Protein AF-A0A957ZW03-F1 (afdb_monomer_lite)

Sequence (272 aa):
LPEIDDPATVMGLSVLSYALVGTQASPLRKKLVDSGLGEDVYGGFGTGLRQPTFRVVMKGMEADAVDAFEELLLTTLADLAATGIEEDMIEAAVNSIEFDLRENNTGAYPRGLSLFMRALSTWLYDQDPLAPLAFAAPLAAVKEALADADYLPRLIRTYLLDNTHRVTLAMEPDPTVNQARDEAEQARLDAARATMSDAEIVEIREQMRTLQALQQTPDTPAQLALLPSLQLTDLDPHIKTVPSDEQTVDATPVLYHDLFTNGIVYLDLVFD

pLDDT: mean 95.99, std 2.06, range [87.12, 98.75]

Secondary structure (DSSP, 8-state):
------HHHHHHHHHHHIIIIISTTSHHHHHHHHTTS-SEEEEEEE-SSSS-EEEEEEES--GGGHHHHHHHHHHHHHHHHHH---HHHHHHHHHHHHHHHHH---TTS-HHHHHHHHHHHHHTTTS-TTTTT--HHHHHHHHHHTTSTTHHHHHIIIIIIS------------TTHHHHHHHHHHHHHHHHHHT--HHHHHHHHHHHHHHHHHHHSPPPHHHHTTS----GGGS-SSPPPPP-EEEEETTEEEEE-----TT---------

Structure (mmCIF, N/CA/C/O backbone):
data_AF-A0A957ZW03-F1
#
_entry.id   AF-A0A957ZW03-F1
#
loop_
_atom_site.group_PDB
_atom_site.id
_atom_site.type_symbol
_atom_site.label_atom_id
_atom_site.label_alt_id
_atom_site.label_comp_id
_atom_site.label_asym_id
_atom_site.label_entity_id
_atom_site.label_seq_id
_atom_site.pdbx_PDB_ins_code
_atom_site.Cartn_x
_atom_site.Cartn_y
_atom_site.Cartn_z
_atom_site.occupancy
_atom_site.B_iso_or_equiv
_atom_site.auth_seq_id
_atom_site.auth_comp_id
_atom_site.auth_asym_id
_atom_site.auth_atom_id
_atom_site.pdbx_PDB_model_num
ATOM 1 N N . LEU A 1 1 ? 7.412 -11.371 9.786 1.00 90.31 1 LEU A N 1
ATOM 2 C CA . LEU A 1 1 ? 6.533 -12.118 10.720 1.00 90.31 1 LEU A CA 1
ATOM 3 C C . LEU A 1 1 ? 6.565 -13.593 10.319 1.00 90.31 1 LEU A C 1
ATOM 5 O O . LEU A 1 1 ? 7.057 -13.870 9.222 1.00 90.31 1 LEU A O 1
ATOM 9 N N . PRO A 1 2 ? 6.135 -14.553 11.159 1.00 92.50 2 PRO A N 1
ATOM 10 C CA . PRO A 1 2 ? 5.916 -15.919 10.676 1.00 92.50 2 PRO A CA 1
ATOM 11 C C . PRO A 1 2 ? 4.886 -15.929 9.537 1.00 92.50 2 PRO A C 1
ATOM 13 O O . PRO A 1 2 ? 4.208 -14.930 9.310 1.00 92.50 2 PRO A O 1
ATOM 16 N N . GLU A 1 3 ? 4.789 -17.038 8.811 1.00 92.50 3 GLU A N 1
ATOM 17 C CA . GLU A 1 3 ? 3.650 -17.296 7.920 1.00 92.50 3 GLU A CA 1
ATOM 18 C C . GLU A 1 3 ? 2.365 -17.361 8.774 1.00 92.50 3 GLU A C 1
ATOM 20 O O . GLU A 1 3 ? 2.391 -17.900 9.884 1.00 92.50 3 GLU A O 1
ATOM 25 N N . ILE A 1 4 ? 1.285 -16.716 8.319 1.00 91.81 4 ILE A N 1
ATOM 26 C CA . ILE A 1 4 ? 0.024 -16.582 9.066 1.00 91.81 4 ILE A CA 1
ATOM 27 C C . ILE A 1 4 ? -1.120 -16.944 8.125 1.00 91.81 4 ILE A C 1
ATOM 29 O O . ILE A 1 4 ? -1.513 -16.135 7.288 1.00 91.81 4 ILE A O 1
ATOM 33 N N . ASP A 1 5 ? -1.659 -18.146 8.304 1.00 87.19 5 ASP A N 1
ATOM 34 C CA . ASP A 1 5 ? -2.679 -18.700 7.405 1.00 87.19 5 ASP A CA 1
ATOM 35 C C . ASP A 1 5 ? -4.107 -18.408 7.875 1.00 87.19 5 ASP A C 1
ATOM 37 O O . ASP A 1 5 ? -5.049 -18.509 7.094 1.00 87.19 5 ASP A O 1
ATOM 41 N N . ASP A 1 6 ? -4.281 -18.052 9.152 1.00 92.94 6 ASP A N 1
ATOM 42 C CA . ASP A 1 6 ? -5.584 -17.708 9.717 1.00 92.94 6 ASP A CA 1
ATOM 43 C C . ASP A 1 6 ? -6.002 -16.283 9.302 1.00 92.94 6 ASP A C 1
ATOM 45 O O . ASP A 1 6 ? -5.396 -15.304 9.764 1.00 92.94 6 ASP A O 1
ATOM 49 N N . PRO A 1 7 ? -7.067 -16.122 8.492 1.00 93.38 7 PRO A N 1
ATOM 50 C CA . PRO A 1 7 ? -7.495 -14.808 8.030 1.00 93.38 7 PRO A CA 1
ATOM 51 C C . PRO A 1 7 ? -7.954 -13.888 9.168 1.00 93.38 7 PRO A C 1
ATOM 53 O O . PRO A 1 7 ? -7.834 -12.669 9.043 1.00 93.38 7 PRO A O 1
ATOM 56 N N . ALA A 1 8 ? -8.458 -14.437 10.282 1.00 96.25 8 ALA A N 1
ATOM 57 C CA . ALA A 1 8 ? -8.852 -13.634 11.440 1.00 96.25 8 ALA A CA 1
ATOM 58 C C . ALA A 1 8 ? -7.628 -13.004 12.121 1.00 96.25 8 ALA A C 1
ATOM 60 O O . ALA A 1 8 ? -7.645 -11.816 12.431 1.00 96.25 8 ALA A O 1
ATOM 61 N N . THR A 1 9 ? -6.530 -13.748 12.266 1.00 96.69 9 THR A N 1
ATOM 62 C CA . THR A 1 9 ? -5.253 -13.218 12.765 1.00 96.69 9 THR A CA 1
ATOM 63 C C . THR A 1 9 ? -4.676 -12.151 11.828 1.00 96.69 9 THR A C 1
ATOM 65 O O . THR A 1 9 ? -4.238 -11.098 12.295 1.00 96.69 9 THR A O 1
ATOM 68 N N . VAL A 1 10 ? -4.717 -12.363 10.506 1.00 96.00 10 VAL A N 1
ATOM 69 C CA . VAL A 1 10 ? -4.290 -11.352 9.514 1.00 96.00 10 VAL A CA 1
ATOM 70 C C . VAL A 1 10 ? -5.139 -10.076 9.622 1.00 96.00 10 VAL A C 1
ATOM 72 O O . VAL A 1 10 ? -4.601 -8.964 9.603 1.00 96.00 10 VAL A O 1
ATOM 75 N N . MET A 1 11 ? -6.457 -10.216 9.785 1.00 97.19 11 MET A N 1
ATOM 76 C CA . MET A 1 11 ? -7.371 -9.092 9.999 1.00 97.19 11 MET A CA 1
ATOM 77 C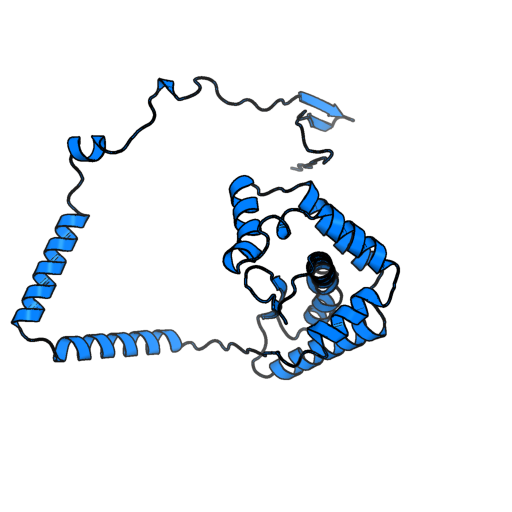 C . MET A 1 11 ? -7.087 -8.377 11.329 1.00 97.19 11 MET A C 1
ATOM 79 O O . MET A 1 11 ? -7.007 -7.152 11.359 1.00 97.19 11 MET A O 1
ATOM 83 N N . GLY A 1 12 ? -6.851 -9.120 12.412 1.00 98.00 12 GLY A N 1
ATOM 84 C CA . GLY A 1 12 ? -6.505 -8.569 13.724 1.00 98.00 12 GLY A CA 1
ATOM 85 C C . GLY A 1 12 ? -5.199 -7.773 13.703 1.00 98.00 12 GLY A C 1
ATOM 86 O O . GLY A 1 12 ? -5.128 -6.683 14.265 1.00 98.00 12 GLY A O 1
ATOM 87 N N . LEU A 1 13 ? -4.186 -8.254 12.977 1.00 98.19 13 LEU A N 1
ATOM 88 C CA . LEU A 1 13 ? -2.939 -7.517 12.743 1.00 98.19 13 LEU A CA 1
ATOM 89 C C . LEU A 1 13 ? -3.136 -6.277 11.861 1.00 98.19 13 LEU A C 1
ATOM 91 O O . LEU A 1 13 ? -2.440 -5.279 12.049 1.00 98.19 13 LEU A O 1
ATOM 95 N N . S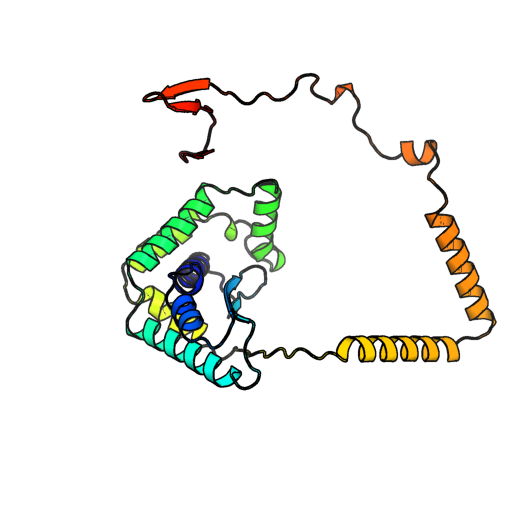ER A 1 14 ? -4.096 -6.308 10.936 1.00 97.38 14 SER A N 1
ATOM 96 C CA . SER A 1 14 ? -4.468 -5.137 10.131 1.00 97.38 14 SER A CA 1
ATOM 97 C C . SER A 1 14 ? -5.142 -4.064 10.994 1.00 97.38 14 SER A C 1
ATOM 99 O O . SER A 1 14 ? -4.747 -2.899 10.931 1.00 97.38 14 SER A O 1
ATOM 101 N N . VAL A 1 15 ? -6.074 -4.462 11.871 1.00 98.19 15 VAL A N 1
ATOM 102 C CA . VAL A 1 15 ? -6.690 -3.584 12.884 1.00 98.19 15 VAL A CA 1
ATOM 103 C C . VAL A 1 15 ? -5.624 -3.010 13.814 1.00 98.19 15 VAL A C 1
ATOM 105 O O . VAL A 1 15 ? -5.559 -1.794 13.982 1.00 98.19 15 VAL A O 1
ATOM 108 N N . LEU A 1 16 ? -4.736 -3.855 14.352 1.00 98.50 16 LEU A N 1
ATOM 109 C CA . LEU A 1 16 ? -3.623 -3.419 15.195 1.00 98.50 16 LEU A CA 1
ATOM 110 C C . LEU A 1 16 ? -2.749 -2.390 14.472 1.00 98.50 16 LEU A C 1
ATOM 112 O O . LEU A 1 16 ? -2.428 -1.344 15.025 1.00 98.50 16 LEU A O 1
ATOM 116 N N . SER A 1 17 ? -2.369 -2.669 13.226 1.00 98.06 17 SER A N 1
ATOM 117 C CA . SER A 1 17 ? -1.530 -1.774 12.435 1.00 98.06 17 SER A CA 1
ATOM 118 C C . SER A 1 17 ? -2.180 -0.411 12.225 1.00 98.06 17 SER A C 1
ATOM 120 O O . SER A 1 17 ? -1.506 0.610 12.368 1.00 98.06 17 SER A O 1
ATOM 122 N N . TYR A 1 18 ? -3.468 -0.375 11.881 1.00 97.81 18 TYR A N 1
ATOM 123 C CA . TYR A 1 18 ? -4.185 0.886 11.722 1.00 97.81 18 TYR A CA 1
ATOM 124 C C . TYR A 1 18 ? -4.283 1.633 13.057 1.00 97.81 18 TYR A C 1
ATOM 126 O O . TYR A 1 18 ? -3.989 2.826 13.118 1.00 97.81 18 TYR A O 1
ATOM 134 N N . ALA A 1 19 ? -4.603 0.927 14.144 1.00 97.75 19 ALA A N 1
ATOM 135 C CA . ALA A 1 19 ? -4.661 1.515 15.474 1.00 97.75 19 ALA A CA 1
ATOM 136 C C . ALA A 1 19 ? -3.309 2.120 15.885 1.00 97.75 19 ALA A C 1
ATOM 138 O O . ALA A 1 19 ? -3.284 3.244 16.366 1.00 97.75 19 ALA A O 1
ATOM 139 N N . LEU A 1 20 ? -2.185 1.438 15.630 1.00 98.00 20 LEU A N 1
ATOM 140 C CA . LEU A 1 20 ? -0.842 1.887 16.019 1.00 98.00 20 LEU A CA 1
ATOM 141 C C . LEU A 1 20 ? -0.297 3.045 15.171 1.00 98.00 20 LEU A C 1
ATOM 143 O O . LEU A 1 20 ? 0.314 3.960 15.727 1.00 98.00 20 LEU A O 1
ATOM 147 N N . VAL A 1 21 ? -0.486 3.025 13.845 1.00 97.12 21 VAL A N 1
ATOM 148 C CA . VAL A 1 21 ? 0.184 3.980 12.932 1.00 97.12 21 VAL A CA 1
ATOM 149 C C . VAL A 1 21 ? -0.672 4.522 11.780 1.00 97.12 21 VAL A C 1
ATOM 151 O O . VAL A 1 21 ? -0.175 5.322 10.986 1.00 97.12 21 VAL A O 1
ATOM 154 N N . GLY A 1 22 ? -1.937 4.112 11.663 1.00 94.31 22 GLY A N 1
ATOM 155 C CA . GLY A 1 22 ? -2.800 4.431 10.519 1.00 94.31 22 GLY A CA 1
ATOM 156 C C . GLY A 1 22 ? -3.149 5.914 10.388 1.00 94.31 22 GLY A C 1
ATOM 157 O O . GLY A 1 22 ? -3.217 6.435 9.276 1.00 94.31 22 GLY A O 1
ATOM 158 N N . THR A 1 23 ? -3.298 6.628 11.504 1.00 94.62 23 THR A N 1
ATOM 159 C CA . THR A 1 23 ? -3.668 8.052 11.523 1.00 94.62 23 THR A CA 1
ATOM 160 C C . THR A 1 23 ? -2.665 8.875 12.328 1.00 94.62 23 THR A C 1
ATOM 162 O O . THR A 1 23 ? -1.841 8.330 13.058 1.00 94.62 23 THR A O 1
ATOM 165 N N . GLN A 1 24 ? -2.721 10.205 12.220 1.00 93.56 24 GLN A N 1
ATOM 166 C CA . GLN A 1 24 ? -1.870 11.094 13.029 1.00 93.56 24 GLN A CA 1
ATOM 167 C C . GLN A 1 24 ? -2.165 10.999 14.536 1.00 93.56 24 GLN A C 1
ATOM 169 O O . GLN A 1 24 ? -1.297 11.314 15.345 1.00 93.56 24 GLN A O 1
ATOM 174 N N . ALA A 1 25 ? -3.373 10.561 14.910 1.00 94.75 25 ALA A N 1
ATOM 175 C CA . ALA A 1 25 ? -3.764 10.350 16.301 1.00 94.75 25 ALA A CA 1
ATOM 176 C C . ALA A 1 25 ? -3.300 8.992 16.848 1.00 94.75 25 ALA A C 1
ATOM 178 O O . ALA A 1 25 ? -3.237 8.816 18.061 1.00 94.75 25 ALA A O 1
ATOM 179 N N . SER A 1 26 ? -2.948 8.043 15.972 1.00 96.69 26 SER A N 1
ATOM 180 C CA . SER A 1 26 ? -2.504 6.714 16.376 1.00 96.69 26 SER A CA 1
ATOM 181 C C . SER A 1 26 ? -1.306 6.786 17.336 1.00 96.69 26 SER A C 1
ATOM 183 O O . SER A 1 26 ? -0.317 7.449 17.012 1.00 96.69 26 SER A O 1
ATOM 185 N N . PRO A 1 27 ? -1.347 6.111 18.502 1.00 97.06 27 PRO A N 1
ATOM 186 C CA . PRO A 1 27 ? -0.443 6.376 19.618 1.00 97.06 27 PRO A CA 1
ATOM 187 C C . PRO A 1 27 ? 1.033 6.174 19.282 1.00 97.06 27 PRO A C 1
ATOM 189 O O . PRO A 1 27 ? 1.858 6.999 19.675 1.00 97.06 27 PRO A O 1
ATOM 192 N N . LEU A 1 28 ? 1.383 5.127 18.524 1.00 97.81 28 LEU A N 1
ATOM 193 C CA . LEU A 1 28 ? 2.778 4.898 18.150 1.00 97.81 28 LEU A CA 1
ATOM 194 C C . LEU A 1 28 ? 3.265 5.974 17.173 1.00 97.81 28 LEU A C 1
ATOM 196 O O . LEU A 1 28 ? 4.321 6.563 17.393 1.00 97.81 28 LEU A O 1
ATOM 200 N N . ARG A 1 29 ? 2.483 6.287 16.131 1.00 97.25 29 ARG A N 1
ATOM 201 C CA . ARG A 1 29 ? 2.835 7.366 15.193 1.00 97.25 29 ARG A CA 1
ATOM 202 C C . ARG A 1 29 ? 2.952 8.710 15.906 1.00 97.25 29 ARG A C 1
ATOM 204 O O . ARG A 1 29 ? 3.950 9.399 15.719 1.00 97.25 29 ARG A O 1
ATOM 211 N N . LYS A 1 30 ? 1.974 9.057 16.741 1.00 96.44 30 LYS A N 1
ATOM 212 C CA . LYS A 1 30 ? 1.954 10.304 17.506 1.00 96.44 30 LYS A CA 1
ATOM 213 C C . LYS A 1 30 ? 3.195 10.443 18.381 1.00 96.44 30 LYS A C 1
ATOM 215 O O . LYS A 1 30 ? 3.866 11.464 18.313 1.00 96.44 30 LYS A O 1
ATOM 220 N N . LYS A 1 31 ? 3.539 9.409 19.154 1.00 97.38 31 LYS A N 1
ATOM 221 C CA . LYS A 1 31 ? 4.712 9.424 20.037 1.00 97.38 31 LYS A CA 1
ATOM 222 C C . LYS A 1 31 ? 6.019 9.630 19.267 1.00 97.38 31 LYS A C 1
ATOM 224 O O . LYS A 1 31 ? 6.881 10.376 19.720 1.00 97.38 31 LYS A O 1
ATOM 229 N N . LEU A 1 32 ? 6.149 8.983 18.108 1.00 97.50 32 LEU A N 1
ATOM 230 C CA . LEU A 1 32 ? 7.319 9.115 17.243 1.00 97.50 32 LEU A CA 1
ATOM 231 C C . LEU A 1 32 ? 7.416 10.512 16.616 1.00 97.50 32 LEU A C 1
ATOM 233 O O . LEU A 1 32 ? 8.501 11.080 16.598 1.00 97.50 32 LEU A O 1
ATOM 237 N N . VAL A 1 33 ? 6.305 11.090 16.154 1.00 96.06 33 VAL A N 1
ATOM 238 C CA . VAL A 1 33 ? 6.274 12.461 15.610 1.00 96.06 33 VAL A CA 1
ATOM 239 C C . VAL A 1 33 ? 6.573 13.494 16.701 1.00 96.06 33 VAL A C 1
ATOM 241 O O . VAL A 1 33 ? 7.443 14.342 16.526 1.00 96.06 33 VAL A O 1
ATOM 244 N N . ASP A 1 34 ? 5.921 13.383 17.861 1.00 96.88 34 ASP A N 1
ATOM 245 C CA . ASP A 1 34 ? 6.087 14.312 18.988 1.00 96.88 34 ASP A CA 1
ATOM 246 C C . ASP A 1 34 ? 7.511 14.280 19.589 1.00 96.88 34 ASP A C 1
ATOM 248 O O . ASP A 1 34 ? 7.892 15.194 20.319 1.00 96.88 34 ASP A O 1
ATOM 252 N N . SER A 1 35 ? 8.304 13.242 19.293 1.00 96.69 35 SER A N 1
ATOM 253 C CA . SER A 1 35 ? 9.698 13.121 19.745 1.00 96.69 35 SER A CA 1
ATOM 254 C C . SER A 1 35 ? 10.642 14.138 19.102 1.00 96.69 35 SER A C 1
ATOM 256 O O . SER A 1 35 ? 11.683 14.450 19.678 1.00 96.69 35 SER A O 1
ATOM 258 N N . GLY A 1 36 ? 10.298 14.638 17.910 1.00 95.88 36 GLY A N 1
ATOM 259 C CA . GLY A 1 36 ? 11.166 15.514 17.124 1.00 95.88 36 GLY A CA 1
ATOM 260 C C . GLY A 1 36 ? 12.430 14.839 16.572 1.00 95.88 36 GLY A C 1
ATOM 261 O O . GLY A 1 36 ? 13.318 15.547 16.111 1.00 95.88 36 GLY A O 1
ATOM 262 N N . LEU A 1 37 ? 12.530 13.501 16.609 1.00 95.69 37 LEU A N 1
ATOM 263 C CA . LEU A 1 37 ? 13.682 12.753 16.076 1.00 95.69 37 LEU A CA 1
ATOM 264 C C . LEU A 1 37 ? 13.768 12.767 14.541 1.00 95.69 37 LEU A C 1
ATOM 266 O O . LEU A 1 37 ? 14.824 12.469 13.990 1.00 95.69 37 LEU A O 1
ATOM 270 N N . GLY A 1 38 ? 12.671 13.094 13.856 1.00 94.44 38 GLY A N 1
ATOM 271 C CA . GLY A 1 38 ? 12.602 13.175 12.402 1.00 94.44 38 GLY A CA 1
ATOM 272 C C . GLY A 1 38 ? 11.398 13.982 11.923 1.00 94.44 38 GLY A C 1
ATOM 273 O O . GLY A 1 38 ? 10.598 14.477 12.716 1.00 94.44 38 GLY A O 1
ATOM 274 N N . GLU A 1 39 ? 11.273 14.108 10.607 1.00 93.69 39 GLU A N 1
ATOM 275 C CA . GLU A 1 39 ? 10.300 14.982 9.944 1.00 93.69 39 GLU A CA 1
ATOM 276 C C . GLU A 1 39 ? 8.964 14.290 9.649 1.00 93.69 39 GLU A C 1
ATOM 278 O O . GLU A 1 39 ? 7.912 14.926 9.679 1.00 93.69 39 GLU A O 1
ATOM 283 N N . ASP A 1 40 ? 8.991 12.991 9.342 1.00 94.19 40 ASP A N 1
ATOM 284 C CA . ASP A 1 40 ? 7.794 12.231 8.976 1.00 94.19 40 ASP A CA 1
ATOM 285 C C . ASP A 1 40 ? 7.891 10.773 9.426 1.00 94.19 40 ASP A C 1
ATOM 287 O O . ASP A 1 40 ? 8.971 10.175 9.440 1.00 94.19 40 ASP A O 1
ATOM 291 N N . VAL A 1 41 ? 6.736 10.196 9.757 1.00 96.25 41 VAL A N 1
ATOM 292 C CA . VAL A 1 41 ? 6.581 8.815 10.215 1.00 96.25 41 VAL A CA 1
ATOM 293 C C . VAL A 1 41 ? 5.445 8.157 9.453 1.00 96.25 41 VAL A C 1
ATOM 295 O O . VAL A 1 41 ? 4.302 8.623 9.465 1.00 96.25 41 VAL A O 1
ATOM 298 N N . TYR A 1 42 ? 5.749 7.011 8.857 1.00 94.12 42 TYR A N 1
ATOM 299 C CA . TYR A 1 42 ? 4.774 6.150 8.204 1.00 94.12 42 TYR A CA 1
ATOM 300 C C . TYR A 1 42 ? 5.128 4.687 8.442 1.00 94.12 42 TYR A C 1
ATOM 302 O O . TYR A 1 42 ? 6.247 4.329 8.798 1.00 94.12 42 TYR A O 1
ATOM 310 N N . GLY A 1 43 ? 4.162 3.806 8.251 1.00 95.00 43 GLY A N 1
ATOM 311 C CA . GLY A 1 43 ? 4.359 2.395 8.512 1.00 95.00 43 GLY A CA 1
ATOM 312 C C . GLY A 1 43 ? 3.118 1.600 8.185 1.00 95.00 43 GLY A C 1
ATOM 313 O O . GLY A 1 43 ? 2.146 2.128 7.648 1.00 95.00 43 GLY A O 1
ATOM 314 N N . GLY A 1 44 ? 3.170 0.320 8.509 1.00 95.94 44 GLY A N 1
ATOM 315 C CA . GLY A 1 44 ? 2.000 -0.527 8.458 1.00 95.94 44 GLY A CA 1
ATOM 316 C C . GLY A 1 44 ? 2.318 -1.998 8.282 1.00 95.94 44 GLY A C 1
ATOM 317 O O . GLY A 1 44 ? 3.476 -2.420 8.180 1.00 95.94 44 GLY A O 1
ATOM 318 N N . PHE A 1 45 ? 1.239 -2.762 8.233 1.00 97.12 45 PHE A N 1
ATOM 319 C CA . PHE A 1 45 ? 1.212 -4.187 7.986 1.00 97.12 45 PHE A CA 1
ATOM 320 C C . PHE A 1 45 ? 1.010 -4.472 6.494 1.00 97.12 45 PHE A C 1
ATOM 322 O O . PHE A 1 45 ? 0.132 -3.905 5.849 1.00 97.12 45 PHE A O 1
ATOM 329 N N . GLY A 1 46 ? 1.855 -5.334 5.936 1.00 94.00 46 GLY A N 1
ATOM 330 C CA . GLY A 1 46 ? 1.837 -5.736 4.535 1.00 94.00 46 GLY A CA 1
ATOM 331 C C . GLY A 1 46 ? 1.676 -7.243 4.397 1.00 94.00 46 GLY A C 1
ATOM 332 O O . GLY A 1 46 ? 2.389 -8.003 5.050 1.00 94.00 46 GLY A O 1
ATOM 333 N N . THR A 1 47 ? 0.769 -7.656 3.514 1.00 91.62 47 THR A N 1
ATOM 334 C CA . THR A 1 47 ? 0.368 -9.056 3.268 1.00 91.62 47 THR A CA 1
ATOM 335 C C . THR A 1 47 ? 0.634 -9.516 1.831 1.00 91.62 47 THR A C 1
ATOM 337 O O . THR A 1 47 ? 0.211 -10.592 1.432 1.00 91.62 47 THR A O 1
ATOM 340 N N . GLY A 1 48 ? 1.328 -8.705 1.023 1.00 88.06 48 GLY A N 1
ATOM 341 C CA . GLY A 1 48 ? 1.561 -8.991 -0.401 1.00 88.06 48 GLY A CA 1
ATOM 342 C C . GLY A 1 48 ? 2.626 -10.058 -0.687 1.00 88.06 48 GLY A C 1
ATOM 343 O O . GLY A 1 48 ? 2.857 -10.395 -1.845 1.00 88.06 48 GLY A O 1
ATOM 344 N N . LEU A 1 49 ? 3.296 -10.568 0.346 1.00 92.50 49 LEU A N 1
ATOM 345 C CA . LEU A 1 49 ? 4.316 -11.611 0.263 1.00 92.50 49 LEU A CA 1
ATOM 346 C C . LEU A 1 49 ? 3.881 -12.814 1.099 1.00 92.50 49 LEU A C 1
ATOM 348 O O . LEU A 1 49 ? 3.027 -12.675 1.970 1.00 92.50 49 LEU A O 1
ATOM 352 N N . ARG A 1 50 ? 4.526 -13.966 0.880 1.00 93.31 50 ARG A N 1
ATOM 353 C CA . ARG A 1 50 ? 4.230 -15.215 1.599 1.00 93.31 50 ARG A CA 1
ATOM 354 C C . ARG A 1 50 ? 4.163 -15.037 3.116 1.00 93.31 50 ARG A C 1
ATOM 356 O O . ARG A 1 50 ? 3.263 -15.535 3.774 1.00 93.31 50 ARG A O 1
ATOM 363 N N . GLN A 1 51 ? 5.141 -14.328 3.667 1.00 95.25 51 GLN A N 1
ATOM 364 C CA . GLN A 1 51 ? 5.159 -13.962 5.075 1.00 95.25 51 GLN A CA 1
ATOM 365 C C . GLN A 1 51 ? 4.837 -12.475 5.199 1.00 95.25 51 GLN A C 1
ATOM 367 O O . GLN A 1 51 ? 5.494 -11.662 4.537 1.00 95.25 51 GLN A O 1
ATOM 372 N N . PRO A 1 52 ? 3.887 -12.086 6.061 1.00 95.12 52 PRO A N 1
ATOM 373 C CA . PRO A 1 52 ? 3.576 -10.688 6.244 1.00 95.12 52 PRO A CA 1
ATOM 374 C C . PRO A 1 52 ? 4.714 -9.930 6.937 1.00 95.12 52 PRO A C 1
ATOM 376 O O . PRO A 1 52 ? 5.567 -10.478 7.654 1.00 95.12 52 PRO A O 1
ATOM 379 N N . THR A 1 53 ? 4.703 -8.618 6.748 1.00 96.75 53 THR A N 1
ATOM 380 C CA . THR A 1 53 ? 5.685 -7.697 7.323 1.00 96.75 53 THR A CA 1
ATOM 381 C C . THR A 1 53 ? 4.976 -6.580 8.063 1.00 96.75 53 THR A C 1
ATOM 383 O O . THR A 1 53 ? 4.021 -6.020 7.538 1.00 96.75 53 THR A O 1
ATOM 386 N N . PHE A 1 54 ? 5.476 -6.204 9.233 1.00 97.88 54 PHE A N 1
ATOM 387 C CA . PHE A 1 54 ? 5.140 -4.933 9.865 1.00 97.88 54 PHE A CA 1
ATOM 388 C C . PHE A 1 54 ? 6.376 -4.043 9.814 1.00 97.88 54 PHE A C 1
ATOM 390 O O . PHE A 1 54 ? 7.482 -4.518 10.079 1.00 97.88 54 PHE A O 1
ATOM 397 N N . ARG A 1 55 ? 6.202 -2.776 9.443 1.00 96.88 55 ARG A N 1
ATOM 398 C CA . ARG A 1 55 ? 7.299 -1.807 9.379 1.00 96.88 55 ARG A CA 1
ATOM 399 C C . ARG A 1 55 ? 6.863 -0.453 9.904 1.00 96.88 55 ARG A C 1
ATOM 40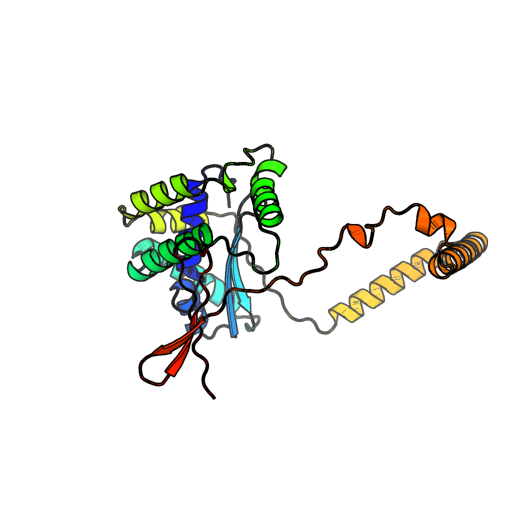1 O O . ARG A 1 55 ? 5.729 -0.039 9.679 1.00 96.88 55 ARG A O 1
ATOM 408 N N . VAL A 1 56 ? 7.801 0.251 10.519 1.00 97.62 56 VAL A N 1
ATOM 409 C CA . VAL A 1 56 ? 7.690 1.666 10.871 1.00 97.62 56 VAL A CA 1
ATOM 410 C C . VAL A 1 56 ? 8.933 2.346 10.325 1.00 97.62 56 VAL A C 1
ATOM 412 O O . VAL A 1 56 ? 10.037 1.832 10.481 1.00 97.62 56 VAL A O 1
ATOM 415 N N . VAL A 1 57 ? 8.743 3.456 9.628 1.00 96.88 57 VAL A N 1
ATOM 416 C CA . VAL A 1 57 ? 9.803 4.213 8.973 1.00 96.88 57 VAL A CA 1
ATOM 417 C C . VAL A 1 57 ? 9.689 5.661 9.407 1.00 96.88 57 VAL A C 1
ATOM 419 O O . VAL A 1 57 ? 8.611 6.251 9.327 1.00 96.88 57 VAL A O 1
ATOM 422 N N . MET A 1 58 ? 10.818 6.227 9.817 1.00 96.88 58 MET A N 1
ATOM 423 C CA . MET A 1 58 ? 10.975 7.650 10.071 1.00 96.88 58 MET A CA 1
ATOM 424 C C . MET A 1 58 ? 11.946 8.237 9.041 1.00 96.88 58 MET A C 1
ATOM 426 O O . MET A 1 58 ? 12.925 7.595 8.661 1.00 96.88 58 MET A O 1
ATOM 430 N N . LYS A 1 59 ? 11.630 9.425 8.527 1.00 95.62 59 LYS A N 1
ATOM 431 C CA . LYS A 1 59 ? 12.446 10.165 7.552 1.00 95.62 59 LYS A CA 1
ATOM 432 C C . LYS A 1 59 ? 12.959 11.464 8.162 1.00 95.62 59 LYS A C 1
ATOM 434 O O . LYS A 1 59 ? 12.349 11.982 9.091 1.00 95.62 59 LYS A O 1
ATOM 439 N N . GLY A 1 60 ? 14.044 11.994 7.596 1.00 95.25 60 GLY A N 1
ATOM 440 C CA . GLY A 1 60 ? 14.621 13.271 8.027 1.00 95.25 60 GLY A CA 1
ATOM 441 C C . GLY A 1 60 ? 15.235 13.201 9.425 1.00 95.25 60 GLY A C 1
ATOM 442 O O . GLY A 1 60 ? 15.122 14.152 10.184 1.00 95.25 60 GLY A O 1
ATOM 443 N N . MET A 1 61 ? 15.809 12.050 9.783 1.00 95.50 61 MET A N 1
ATOM 444 C CA . MET A 1 61 ? 16.522 11.872 11.046 1.00 95.50 61 MET A CA 1
ATOM 445 C C . MET A 1 61 ? 17.995 12.250 10.902 1.00 95.50 61 MET A C 1
ATOM 447 O O . MET A 1 61 ? 18.593 12.025 9.847 1.00 95.50 61 MET A O 1
ATOM 451 N N . GLU A 1 62 ? 18.589 12.717 11.996 1.00 93.19 62 GLU A N 1
ATOM 452 C CA . GLU A 1 62 ? 20.044 12.776 12.138 1.00 93.19 62 GLU A CA 1
ATOM 453 C C . GLU A 1 62 ? 20.636 11.358 12.223 1.00 93.19 62 GLU A C 1
ATOM 455 O O . GLU A 1 62 ? 20.016 10.436 12.762 1.00 93.19 62 GLU A O 1
ATOM 460 N N . ALA A 1 63 ? 21.841 11.164 11.682 1.00 87.12 63 ALA A N 1
ATOM 461 C CA . ALA A 1 63 ? 22.451 9.836 11.550 1.00 87.12 63 ALA A CA 1
ATOM 462 C C . ALA A 1 63 ? 22.730 9.146 12.901 1.00 87.12 63 ALA A C 1
ATOM 464 O O . ALA A 1 63 ? 22.702 7.921 12.994 1.00 87.12 63 ALA A O 1
ATOM 465 N N . ASP A 1 64 ? 22.963 9.917 13.963 1.00 90.88 64 ASP A N 1
ATOM 466 C CA . ASP A 1 64 ? 23.214 9.415 15.317 1.00 90.88 64 ASP A CA 1
ATOM 467 C C . ASP A 1 64 ? 21.931 9.153 16.130 1.00 90.88 64 ASP A C 1
ATOM 469 O O . ASP A 1 64 ? 22.001 8.625 17.240 1.00 90.88 64 ASP A O 1
ATOM 473 N N . ALA A 1 65 ? 20.749 9.448 15.577 1.00 94.25 65 ALA A N 1
ATOM 474 C CA . ALA A 1 65 ? 19.461 9.279 16.253 1.00 94.25 65 ALA A CA 1
ATOM 475 C C . ALA A 1 65 ? 18.836 7.877 16.085 1.00 94.25 65 ALA A C 1
ATOM 477 O O . ALA A 1 65 ? 17.740 7.628 16.594 1.00 94.25 65 ALA A O 1
ATOM 478 N N . VAL A 1 66 ? 19.498 6.952 15.377 1.00 93.88 66 VAL A N 1
ATOM 479 C CA . VAL A 1 66 ? 18.961 5.612 15.057 1.00 93.88 66 VAL A CA 1
ATOM 480 C C . VAL A 1 66 ? 18.652 4.802 16.319 1.00 93.88 66 VAL A C 1
ATOM 482 O O . VAL A 1 66 ? 17.553 4.259 16.438 1.00 93.88 66 VAL A O 1
ATOM 485 N N . ASP A 1 67 ? 19.575 4.772 17.282 1.00 95.69 67 ASP A N 1
ATOM 486 C CA . ASP A 1 67 ? 19.388 4.035 18.538 1.00 95.69 67 ASP A CA 1
ATOM 487 C C . ASP A 1 67 ? 18.244 4.635 19.369 1.00 95.69 67 ASP A C 1
ATOM 489 O O . ASP A 1 67 ? 17.406 3.904 19.898 1.00 95.69 67 ASP A O 1
ATOM 493 N N . ALA A 1 68 ? 18.152 5.969 19.419 1.00 96.69 68 ALA A N 1
ATOM 494 C CA . ALA A 1 68 ? 17.076 6.674 20.117 1.00 96.69 68 ALA A CA 1
ATOM 495 C C . ALA A 1 68 ? 15.699 6.390 19.492 1.00 96.69 68 ALA A C 1
ATOM 497 O O . ALA A 1 68 ? 14.703 6.254 20.206 1.00 96.69 68 ALA A O 1
ATOM 498 N N . PHE A 1 69 ? 15.634 6.264 18.164 1.00 96.88 69 PHE A N 1
ATOM 499 C CA . PHE A 1 69 ? 14.416 5.863 17.465 1.00 96.88 69 PHE A CA 1
ATOM 500 C C . PHE A 1 69 ? 14.019 4.418 17.776 1.00 96.88 69 PHE A C 1
ATOM 502 O O . PHE A 1 69 ? 12.850 4.176 18.087 1.00 96.88 69 PHE A O 1
ATOM 509 N N . GLU A 1 70 ? 14.955 3.464 17.717 1.00 96.38 70 GLU A N 1
ATOM 510 C CA . GLU A 1 70 ? 14.653 2.062 18.034 1.00 96.38 70 GLU A CA 1
ATOM 511 C C . GLU A 1 70 ? 14.205 1.909 19.494 1.00 96.38 70 GLU A C 1
ATOM 513 O O . GLU A 1 70 ? 13.194 1.252 19.761 1.00 96.38 70 GLU A O 1
ATOM 518 N N . GLU A 1 71 ? 14.886 2.571 20.432 1.00 97.62 71 GLU A N 1
ATOM 519 C CA . GLU A 1 71 ? 14.506 2.576 21.846 1.00 97.62 71 GLU A CA 1
ATOM 520 C C . GLU A 1 71 ? 13.097 3.145 22.050 1.00 97.62 71 GLU A C 1
ATOM 522 O O . GLU A 1 71 ? 12.267 2.520 22.720 1.00 97.62 71 GLU A O 1
ATOM 527 N N . LEU A 1 72 ? 12.788 4.296 21.441 1.00 98.19 72 LEU A N 1
ATOM 528 C CA . LEU A 1 72 ? 11.473 4.924 21.553 1.00 98.19 72 LEU A CA 1
ATOM 529 C C . LEU A 1 72 ? 10.370 4.041 20.958 1.00 98.19 72 LEU A C 1
ATOM 531 O O . LEU A 1 72 ? 9.315 3.878 21.575 1.00 98.19 72 LEU A O 1
ATOM 535 N N . LEU A 1 73 ? 10.606 3.456 19.782 1.00 98.06 73 LEU A N 1
ATOM 536 C CA . LEU A 1 73 ? 9.677 2.547 19.111 1.00 98.06 73 LEU A CA 1
ATOM 537 C C . LEU A 1 73 ? 9.357 1.336 19.996 1.00 98.06 73 LEU A C 1
ATOM 539 O O . LEU A 1 73 ? 8.185 1.039 20.236 1.00 98.06 73 LEU A O 1
ATOM 543 N N . LEU A 1 74 ? 10.387 0.647 20.493 1.00 98.19 74 LEU A N 1
ATOM 544 C CA . LEU A 1 74 ? 10.224 -0.569 21.290 1.00 98.19 74 LEU A CA 1
ATOM 545 C C . LEU A 1 74 ? 9.606 -0.281 22.659 1.00 98.19 74 LEU A C 1
ATOM 547 O O . LEU A 1 74 ? 8.716 -1.016 23.082 1.00 98.19 74 LEU A O 1
ATOM 551 N N . THR A 1 75 ? 10.015 0.804 23.318 1.00 98.56 75 THR A N 1
ATOM 552 C CA . THR A 1 75 ? 9.434 1.221 24.603 1.00 98.56 75 THR A CA 1
ATOM 553 C C . THR A 1 75 ? 7.961 1.577 24.441 1.00 98.56 75 THR A C 1
ATOM 555 O O . THR A 1 75 ? 7.129 1.118 25.214 1.00 98.56 75 THR A O 1
ATOM 558 N N . THR A 1 76 ? 7.602 2.305 23.381 1.00 98.56 76 THR A N 1
ATOM 559 C CA . THR A 1 76 ? 6.199 2.659 23.116 1.00 98.56 76 THR A CA 1
ATOM 560 C C . THR A 1 76 ? 5.349 1.418 22.841 1.00 98.56 76 THR A C 1
ATOM 562 O O . THR A 1 76 ? 4.233 1.307 23.343 1.00 98.56 76 THR A O 1
ATOM 565 N N . LEU A 1 77 ? 5.867 0.455 22.072 1.00 98.62 77 LEU A N 1
ATOM 566 C CA . LEU A 1 77 ? 5.190 -0.825 21.853 1.00 98.62 77 LEU A CA 1
ATOM 567 C C . LEU A 1 77 ? 5.038 -1.626 23.156 1.00 98.62 77 LEU A C 1
ATOM 569 O O . LEU A 1 77 ? 3.985 -2.220 23.375 1.00 98.62 77 LEU A O 1
ATOM 573 N N . ALA A 1 78 ? 6.056 -1.635 24.021 1.00 98.75 78 ALA A N 1
ATOM 574 C CA . ALA A 1 78 ? 6.008 -2.299 25.323 1.00 98.75 78 ALA A CA 1
ATOM 575 C C . ALA A 1 78 ? 4.977 -1.660 26.263 1.00 98.75 78 ALA A C 1
ATOM 577 O O . ALA A 1 78 ? 4.204 -2.382 26.893 1.00 98.75 78 ALA A O 1
ATOM 578 N N . ASP A 1 79 ? 4.910 -0.329 26.297 1.00 98.62 79 ASP A N 1
ATOM 579 C CA . ASP A 1 79 ? 3.913 0.408 27.071 1.00 98.62 79 ASP A CA 1
ATOM 580 C C . ASP A 1 79 ? 2.500 0.066 26.590 1.00 98.62 79 ASP A C 1
ATOM 582 O O . ASP A 1 79 ? 1.673 -0.362 27.389 1.00 98.62 79 ASP A O 1
ATOM 586 N N . LEU A 1 80 ? 2.240 0.136 25.279 1.00 98.50 80 LEU A N 1
ATOM 587 C CA . LEU A 1 80 ? 0.938 -0.217 24.692 1.00 98.50 80 LEU A CA 1
ATOM 588 C C . LEU A 1 80 ? 0.568 -1.690 24.921 1.00 98.50 80 LEU A C 1
ATOM 590 O O . LEU A 1 80 ? -0.601 -2.027 25.101 1.00 98.50 80 LEU A O 1
ATOM 594 N N . ALA A 1 81 ? 1.557 -2.583 24.952 1.00 98.56 81 ALA A N 1
ATOM 595 C CA . ALA A 1 81 ? 1.359 -3.980 25.312 1.00 98.56 81 ALA A CA 1
ATOM 596 C C . ALA A 1 81 ? 1.063 -4.196 26.805 1.00 98.56 81 ALA A C 1
ATOM 598 O O . ALA A 1 81 ? 0.541 -5.251 27.163 1.00 98.56 81 ALA A O 1
ATOM 599 N N . ALA A 1 82 ? 1.419 -3.260 27.683 1.00 98.31 82 ALA A N 1
ATOM 600 C CA . ALA A 1 82 ? 1.174 -3.355 29.119 1.00 98.31 82 ALA A CA 1
ATOM 601 C C . ALA A 1 82 ? -0.121 -2.646 29.536 1.00 98.31 82 ALA A C 1
ATOM 603 O O . ALA A 1 82 ? -0.835 -3.138 30.408 1.00 98.31 82 ALA A O 1
ATOM 604 N N . THR A 1 83 ? -0.418 -1.496 28.928 1.00 97.00 83 THR A N 1
ATOM 605 C CA . THR A 1 83 ? -1.534 -0.622 29.313 1.00 97.00 83 THR A CA 1
ATOM 606 C C . THR A 1 83 ? -2.736 -0.713 28.378 1.00 97.00 83 THR A C 1
ATOM 608 O O . THR A 1 83 ? -3.829 -0.320 28.778 1.00 97.00 83 THR A O 1
ATOM 611 N N . GLY A 1 84 ? -2.563 -1.263 27.174 1.00 96.56 84 GLY A N 1
ATOM 612 C CA . GLY A 1 84 ? -3.602 -1.329 26.152 1.00 96.56 84 GLY A CA 1
ATOM 613 C C . GLY A 1 84 ? -3.569 -0.158 25.168 1.00 96.56 84 GLY A C 1
ATOM 614 O O . GLY A 1 84 ? -2.751 0.757 25.259 1.00 96.56 84 GLY A O 1
ATOM 615 N N . ILE A 1 85 ? -4.478 -0.212 24.196 1.00 96.81 85 ILE A N 1
ATOM 616 C CA . ILE A 1 85 ? -4.748 0.867 23.238 1.00 96.81 85 ILE A CA 1
ATOM 617 C C . ILE A 1 85 ? -6.093 1.489 23.627 1.00 96.81 85 ILE A C 1
ATOM 619 O O . ILE A 1 85 ? -6.998 0.766 24.041 1.00 96.81 85 ILE A O 1
ATOM 623 N N . GLU A 1 86 ? -6.221 2.811 23.505 1.00 95.62 86 GLU A N 1
ATOM 624 C CA . GLU A 1 86 ? -7.477 3.516 23.784 1.00 95.62 86 GLU A CA 1
ATOM 625 C C . GLU A 1 86 ? -8.639 2.959 22.946 1.00 95.62 86 GLU A C 1
ATOM 627 O O . GLU A 1 86 ? -8.487 2.694 21.752 1.00 95.62 86 GLU A O 1
ATOM 632 N N . GLU A 1 87 ? -9.803 2.790 23.574 1.00 95.56 87 GLU A N 1
ATOM 633 C CA . GLU A 1 87 ? -10.979 2.151 22.969 1.00 95.56 87 GLU A CA 1
ATOM 634 C C . GLU A 1 87 ? -11.441 2.878 21.698 1.00 95.56 87 GLU A C 1
ATOM 636 O O . GLU A 1 87 ? -11.606 2.237 20.662 1.00 95.56 87 GLU A O 1
ATOM 641 N N . ASP A 1 88 ? -11.502 4.212 21.728 1.00 95.38 88 ASP A N 1
ATOM 642 C CA . ASP A 1 88 ? -11.858 5.043 20.569 1.00 95.38 88 ASP A CA 1
ATOM 643 C C . ASP A 1 88 ? -10.914 4.810 19.374 1.00 95.38 88 ASP A C 1
ATOM 645 O O . ASP A 1 88 ? -11.337 4.815 18.216 1.00 95.38 88 ASP A O 1
ATOM 649 N N . MET A 1 89 ? -9.623 4.559 19.633 1.00 95.62 89 MET A N 1
ATOM 650 C CA . MET A 1 89 ? -8.645 4.263 18.580 1.00 95.62 89 MET A CA 1
ATOM 651 C C . MET A 1 89 ? -8.865 2.878 17.967 1.00 95.62 89 MET A C 1
ATOM 653 O O . MET A 1 89 ? -8.665 2.696 16.763 1.00 95.62 89 MET A O 1
ATOM 657 N N . ILE A 1 90 ? -9.278 1.904 18.780 1.00 97.44 90 ILE A N 1
ATOM 658 C CA . ILE A 1 90 ? -9.637 0.559 18.323 1.00 97.44 90 ILE A CA 1
ATOM 659 C C . ILE A 1 90 ? -10.929 0.619 17.503 1.00 97.44 90 ILE A C 1
ATOM 661 O O . ILE A 1 90 ? -10.975 0.070 16.400 1.00 97.44 90 ILE A O 1
ATOM 665 N N . GLU A 1 91 ? -11.955 1.313 17.996 1.00 96.81 91 GLU A N 1
ATOM 666 C CA . GLU A 1 91 ? -13.230 1.484 17.298 1.00 96.81 91 GLU A CA 1
ATOM 667 C C . GLU A 1 91 ? -13.026 2.180 15.949 1.00 96.81 91 GLU A C 1
ATOM 669 O O . GLU A 1 91 ? -13.492 1.686 14.917 1.00 96.81 91 GLU A O 1
ATOM 674 N N . ALA A 1 92 ? -12.243 3.263 15.922 1.00 96.38 92 ALA A N 1
ATOM 675 C CA . ALA A 1 92 ? -11.893 3.958 14.690 1.00 96.38 92 ALA A CA 1
ATOM 676 C C . ALA A 1 92 ? -11.182 3.035 13.688 1.00 96.38 92 ALA A C 1
ATOM 678 O O . ALA A 1 92 ? -11.475 3.091 12.490 1.00 96.38 92 ALA A O 1
ATOM 679 N N . ALA A 1 93 ? -10.278 2.167 14.154 1.00 97.50 93 ALA A N 1
ATOM 680 C CA . ALA A 1 93 ? -9.581 1.207 13.301 1.00 97.50 93 ALA A CA 1
ATOM 681 C C . ALA A 1 93 ? -10.529 0.176 12.684 1.00 97.50 93 ALA A C 1
ATOM 683 O O . ALA A 1 93 ? -10.492 -0.053 11.473 1.00 97.50 93 ALA A O 1
ATOM 684 N N . VAL A 1 94 ? -11.405 -0.412 13.500 1.00 97.75 94 VAL A N 1
ATOM 685 C CA . VAL A 1 94 ? -12.398 -1.390 13.040 1.00 97.75 94 VAL A CA 1
ATOM 686 C C . VAL A 1 94 ? -13.364 -0.751 12.047 1.00 97.75 94 VAL A C 1
ATOM 688 O O . VAL A 1 94 ? -13.581 -1.314 10.976 1.00 97.75 94 VAL A O 1
ATOM 691 N N . ASN A 1 95 ? -13.901 0.428 12.368 1.00 97.06 95 ASN A N 1
ATOM 692 C CA . ASN A 1 95 ? -14.846 1.132 11.506 1.00 97.06 95 ASN A CA 1
ATOM 693 C C . ASN A 1 95 ? -14.216 1.522 10.163 1.00 97.06 95 ASN A C 1
ATOM 695 O O . ASN A 1 95 ? -14.839 1.339 9.122 1.00 97.06 95 ASN A O 1
ATOM 699 N N . SER A 1 96 ? -12.969 2.005 10.170 1.00 96.62 96 SER A N 1
ATOM 700 C CA . SER A 1 96 ? -12.264 2.380 8.935 1.00 96.62 96 SER A CA 1
ATOM 701 C C . SER A 1 96 ? -12.057 1.163 8.027 1.00 96.62 96 SER A C 1
ATOM 703 O O . SER A 1 96 ? -12.404 1.199 6.851 1.00 96.62 96 SER A O 1
ATOM 705 N N . ILE A 1 97 ? -11.581 0.045 8.585 1.00 96.06 97 ILE A N 1
ATOM 706 C CA . ILE A 1 97 ? -11.366 -1.193 7.823 1.00 96.06 97 ILE A CA 1
ATOM 707 C C . ILE A 1 97 ? -12.690 -1.765 7.303 1.00 96.06 97 ILE A C 1
ATOM 709 O O . ILE A 1 97 ? -12.776 -2.190 6.151 1.00 96.06 97 ILE A O 1
ATOM 713 N N . GLU A 1 98 ? -13.739 -1.783 8.124 1.00 95.69 98 GLU A N 1
ATOM 714 C CA . GLU A 1 98 ? -15.061 -2.249 7.703 1.00 95.69 98 GLU A CA 1
ATOM 715 C C . GLU A 1 98 ? -15.651 -1.379 6.590 1.00 95.69 98 GLU A C 1
ATOM 717 O O . GLU A 1 98 ? -16.208 -1.915 5.626 1.00 95.69 98 GLU A O 1
ATOM 722 N N . PHE A 1 99 ? -15.502 -0.056 6.698 1.00 96.19 99 PHE A N 1
ATOM 723 C CA . PHE A 1 99 ? -15.927 0.883 5.670 1.00 96.19 99 PHE A CA 1
ATOM 724 C C . PHE A 1 99 ? -15.189 0.624 4.355 1.00 96.19 99 PHE A C 1
ATOM 726 O O . PHE A 1 99 ? -15.852 0.408 3.343 1.00 96.19 99 PHE A O 1
ATOM 733 N N . ASP A 1 100 ? -13.858 0.524 4.372 1.00 94.38 100 ASP A N 1
ATOM 734 C CA . ASP A 1 100 ? -13.046 0.263 3.175 1.00 94.38 100 ASP A CA 1
ATOM 735 C C . ASP A 1 100 ? -13.439 -1.054 2.485 1.00 94.38 100 ASP A C 1
ATOM 737 O O . ASP A 1 100 ? -13.555 -1.133 1.256 1.00 94.38 100 ASP A O 1
ATOM 741 N N . LEU A 1 101 ? -13.689 -2.105 3.273 1.00 93.06 101 LEU A N 1
ATOM 742 C CA . LEU A 1 101 ? -14.122 -3.410 2.769 1.00 93.06 101 LEU A CA 1
ATOM 743 C C . LEU A 1 101 ? -15.530 -3.358 2.160 1.00 93.06 101 LEU A C 1
ATOM 745 O O . LEU A 1 101 ? -15.784 -4.006 1.140 1.00 93.06 101 LEU A O 1
ATOM 749 N N . ARG A 1 102 ? -16.445 -2.588 2.761 1.00 93.12 102 ARG A N 1
ATOM 750 C CA . ARG A 1 102 ? -17.827 -2.422 2.286 1.00 93.12 102 ARG A CA 1
ATOM 751 C C . ARG A 1 102 ? -17.915 -1.525 1.054 1.00 93.12 102 ARG A C 1
ATOM 753 O O . ARG A 1 102 ? -18.656 -1.838 0.118 1.00 93.12 102 ARG A O 1
ATOM 760 N N . GLU A 1 103 ? -17.211 -0.401 1.075 1.00 95.12 103 GLU A N 1
ATOM 761 C CA . GLU A 1 103 ? -17.160 0.559 -0.020 1.00 95.12 103 GLU A CA 1
ATOM 762 C C . GLU A 1 103 ? -16.483 -0.082 -1.236 1.00 95.12 103 GLU A C 1
ATOM 764 O O . GLU A 1 103 ? -16.956 0.043 -2.375 1.00 95.12 103 GLU A O 1
ATOM 769 N N . ASN A 1 104 ? -15.393 -0.819 -0.980 1.00 94.00 104 ASN A N 1
ATOM 770 C CA . ASN A 1 104 ? -14.543 -1.449 -1.983 1.00 94.00 104 ASN A CA 1
ATOM 771 C C . ASN A 1 104 ? -14.280 -0.488 -3.157 1.00 94.00 104 ASN A C 1
ATOM 773 O O . ASN A 1 104 ? -14.455 -0.825 -4.340 1.00 94.00 104 ASN A O 1
ATOM 777 N N . ASN A 1 105 ? -13.967 0.759 -2.805 1.00 94.38 105 ASN A N 1
ATOM 778 C CA . ASN A 1 105 ? -13.729 1.838 -3.741 1.00 94.38 105 ASN A CA 1
ATOM 779 C C . ASN A 1 105 ? -12.283 1.775 -4.214 1.00 94.38 105 ASN A C 1
ATOM 781 O O . ASN A 1 105 ? -11.338 2.014 -3.472 1.00 94.38 105 ASN A O 1
ATOM 785 N N . THR A 1 106 ? -12.116 1.409 -5.477 1.00 94.00 106 THR A N 1
ATOM 786 C CA . THR A 1 106 ? -10.810 1.287 -6.124 1.00 94.00 106 THR A CA 1
ATOM 787 C C . THR A 1 106 ? -10.516 2.489 -7.028 1.00 94.00 106 THR A C 1
ATOM 789 O O . THR A 1 106 ? -9.557 2.465 -7.799 1.00 94.00 106 THR A O 1
ATOM 792 N N . GLY A 1 107 ? -11.337 3.545 -6.964 1.00 94.31 107 GLY A N 1
ATOM 793 C CA . GLY A 1 107 ? -11.252 4.700 -7.851 1.00 94.31 107 GLY A CA 1
ATOM 794 C C . GLY A 1 107 ? -11.317 4.287 -9.324 1.00 94.31 107 GLY A C 1
ATOM 795 O O . GLY A 1 107 ? -12.191 3.526 -9.738 1.00 94.31 107 GLY A O 1
ATOM 796 N N . ALA A 1 108 ? -10.356 4.760 -10.120 1.00 94.75 108 ALA A N 1
ATOM 797 C CA . ALA A 1 108 ? -10.223 4.381 -11.529 1.00 94.75 108 ALA A CA 1
ATOM 798 C C . ALA A 1 108 ? -9.655 2.962 -11.740 1.00 94.75 108 ALA A C 1
ATOM 800 O O . ALA A 1 108 ? -9.681 2.443 -12.857 1.00 94.75 108 ALA A O 1
ATOM 801 N N . TYR A 1 109 ? -9.120 2.324 -10.694 1.00 95.81 109 TYR A N 1
ATOM 802 C CA . TYR A 1 109 ? -8.556 0.984 -10.793 1.00 95.81 109 TYR A CA 1
ATOM 803 C C . TYR A 1 109 ? -9.685 -0.058 -10.869 1.00 95.81 109 TYR A C 1
ATOM 805 O O . TYR A 1 109 ? -10.600 -0.019 -10.043 1.00 95.81 109 TYR A O 1
ATOM 813 N N . PRO A 1 110 ? -9.674 -1.015 -11.816 1.00 97.00 110 PRO 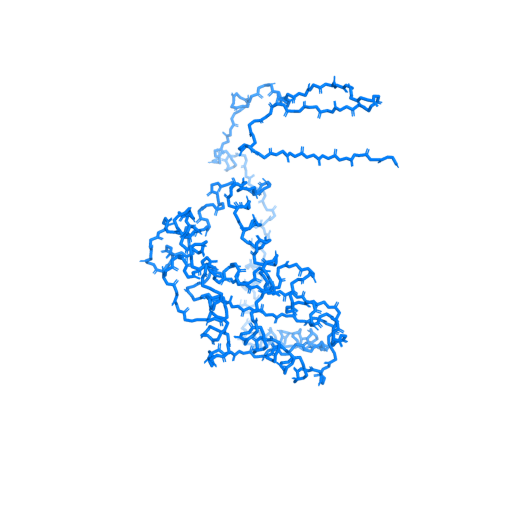A N 1
ATOM 814 C CA . PRO A 1 110 ? -10.772 -1.968 -11.955 1.00 97.00 110 PRO A CA 1
ATOM 815 C C . PRO A 1 110 ? -10.949 -2.853 -10.714 1.00 97.00 110 PRO A C 1
ATOM 817 O O . PRO A 1 110 ? -10.018 -3.543 -10.296 1.00 97.00 110 PRO A O 1
ATOM 820 N N . ARG A 1 111 ? -12.173 -2.924 -10.173 1.00 95.38 111 ARG A N 1
ATOM 821 C CA . ARG A 1 111 ? -12.498 -3.791 -9.021 1.00 95.38 111 ARG A CA 1
ATOM 822 C C . ARG A 1 111 ? -12.118 -5.254 -9.255 1.00 95.38 111 ARG A C 1
ATOM 824 O O . ARG A 1 111 ? -11.557 -5.881 -8.366 1.00 95.38 111 ARG A O 1
ATOM 831 N N . GLY A 1 112 ? -12.370 -5.786 -10.454 1.00 96.75 112 GLY A N 1
ATOM 832 C CA . GLY A 1 112 ? -11.994 -7.162 -10.803 1.00 96.75 112 GLY A CA 1
ATOM 833 C C . GLY A 1 112 ? -10.485 -7.405 -10.724 1.00 96.75 112 GLY A C 1
ATOM 834 O O . GLY A 1 112 ? -10.058 -8.439 -10.220 1.00 96.75 112 GLY A O 1
ATOM 835 N N . LEU A 1 113 ? -9.679 -6.421 -11.136 1.00 96.81 113 LEU A N 1
ATOM 836 C CA . LEU A 1 113 ? -8.225 -6.493 -11.019 1.00 96.81 113 LEU A CA 1
ATOM 837 C C . LEU A 1 113 ? -7.780 -6.379 -9.555 1.00 96.81 113 LEU A C 1
ATOM 839 O O . LEU A 1 113 ? -6.911 -7.127 -9.128 1.00 96.81 113 LEU A O 1
ATOM 843 N N . SER A 1 114 ? -8.415 -5.515 -8.757 1.00 94.81 114 SER A N 1
ATOM 844 C CA . SER A 1 114 ? -8.143 -5.426 -7.314 1.00 94.81 114 SER A CA 1
ATOM 845 C C . SER A 1 114 ? -8.422 -6.748 -6.592 1.00 94.81 114 SER A C 1
ATOM 847 O O . SER A 1 114 ? -7.576 -7.227 -5.839 1.00 94.81 114 SER A O 1
ATOM 849 N N . LEU A 1 115 ? -9.565 -7.384 -6.870 1.00 95.44 115 LEU A N 1
ATOM 850 C CA . LEU A 1 115 ? -9.908 -8.697 -6.317 1.00 95.44 115 LEU A CA 1
ATOM 851 C C . LEU A 1 115 ? -8.931 -9.782 -6.785 1.00 95.44 115 LEU A C 1
ATOM 853 O O . LEU A 1 115 ? -8.506 -10.601 -5.978 1.00 95.44 115 LEU A O 1
ATOM 857 N N . PHE A 1 116 ? -8.525 -9.763 -8.057 1.00 96.12 116 PHE A N 1
ATOM 858 C CA . PHE A 1 116 ? -7.504 -10.676 -8.569 1.00 96.12 116 PHE A CA 1
ATOM 859 C C . PHE A 1 116 ? -6.170 -10.512 -7.828 1.00 96.12 116 PHE A C 1
ATOM 861 O O . PHE A 1 116 ? -5.607 -11.500 -7.366 1.00 96.12 116 PHE A O 1
ATOM 868 N N . MET A 1 117 ? -5.702 -9.276 -7.627 1.00 95.00 117 MET A N 1
ATOM 869 C CA . MET A 1 117 ? -4.477 -9.007 -6.866 1.00 95.00 117 MET A CA 1
ATOM 870 C C . MET A 1 117 ? -4.581 -9.469 -5.405 1.00 95.00 117 MET A C 1
ATOM 872 O O . MET A 1 117 ? -3.607 -9.995 -4.873 1.00 95.00 117 MET A O 1
ATOM 876 N N . ARG A 1 118 ? -5.753 -9.329 -4.764 1.00 92.62 118 ARG A N 1
ATOM 877 C CA . ARG A 1 118 ? -6.004 -9.876 -3.417 1.00 92.62 118 ARG A CA 1
ATOM 878 C C . ARG A 1 118 ? -5.953 -11.404 -3.406 1.00 92.62 118 ARG A C 1
ATOM 880 O O . ARG A 1 118 ? -5.342 -11.970 -2.515 1.00 92.62 118 ARG A O 1
ATOM 887 N N . ALA A 1 119 ? -6.536 -12.075 -4.397 1.00 95.19 119 ALA A N 1
ATOM 888 C CA . ALA A 1 119 ? -6.482 -13.535 -4.495 1.00 95.19 119 ALA A CA 1
ATOM 889 C C . ALA A 1 119 ? -5.045 -14.056 -4.685 1.00 95.19 119 ALA A C 1
ATOM 891 O O . ALA A 1 119 ? -4.675 -15.094 -4.141 1.00 95.19 119 ALA A O 1
ATOM 892 N N . LEU A 1 120 ? -4.205 -13.320 -5.423 1.00 95.25 120 LEU A N 1
ATOM 893 C CA . LEU A 1 120 ? -2.807 -13.696 -5.641 1.00 95.25 120 LEU A CA 1
ATOM 894 C C . LEU A 1 120 ? -1.957 -13.695 -4.363 1.00 95.25 120 LEU A C 1
ATOM 896 O O . LEU A 1 120 ? -0.928 -14.369 -4.353 1.00 95.25 120 LEU A O 1
ATOM 900 N N . SER A 1 121 ? -2.360 -12.995 -3.293 1.00 91.69 121 SER A N 1
ATOM 901 C CA . SER A 1 121 ? -1.570 -12.964 -2.052 1.00 91.69 121 SER A CA 1
ATOM 902 C C . SER A 1 121 ? -1.463 -14.330 -1.374 1.00 91.69 121 SER A C 1
ATOM 904 O O . SER A 1 121 ? -0.504 -14.564 -0.651 1.00 91.69 121 SER A O 1
ATOM 906 N N . THR A 1 122 ? -2.422 -15.226 -1.614 1.00 92.69 122 THR A N 1
ATOM 907 C CA . THR A 1 122 ? -2.421 -16.615 -1.127 1.00 92.69 122 THR A CA 1
ATOM 908 C C . THR A 1 122 ? -2.220 -17.606 -2.270 1.00 92.69 122 THR A C 1
ATOM 910 O O . THR A 1 122 ? -1.474 -18.575 -2.132 1.00 92.69 122 THR A O 1
ATOM 913 N N . TRP A 1 123 ? -2.811 -17.347 -3.441 1.00 95.75 123 TRP A N 1
ATOM 914 C CA . TRP A 1 123 ? -2.782 -18.297 -4.554 1.00 95.75 123 TRP A CA 1
ATOM 915 C C . TRP A 1 123 ? -1.371 -18.593 -5.079 1.00 95.75 123 TRP A C 1
ATOM 917 O O . TRP A 1 123 ? -1.078 -19.729 -5.444 1.00 95.75 123 TRP A O 1
ATOM 927 N N . LEU A 1 124 ? -0.476 -17.596 -5.082 1.00 96.19 124 LEU A N 1
ATOM 928 C CA . LEU A 1 124 ? 0.920 -17.767 -5.515 1.00 96.19 124 LEU A CA 1
ATOM 929 C C . LEU A 1 124 ? 1.738 -18.697 -4.605 1.00 96.19 124 LEU A C 1
ATOM 931 O O . LEU A 1 124 ? 2.845 -19.088 -4.974 1.00 96.19 124 LEU A O 1
ATOM 935 N N . TYR A 1 125 ? 1.207 -19.034 -3.431 1.00 94.44 125 TYR A N 1
ATOM 936 C CA . TYR A 1 125 ? 1.858 -19.858 -2.416 1.00 94.44 125 TYR A CA 1
ATOM 937 C C . TYR A 1 125 ? 1.053 -21.130 -2.117 1.00 94.44 125 TYR A C 1
ATOM 939 O O . TYR A 1 125 ? 1.130 -21.663 -1.015 1.00 94.44 125 TYR A O 1
ATOM 947 N N . ASP A 1 126 ? 0.277 -21.605 -3.099 1.00 94.62 126 ASP A N 1
ATOM 948 C CA . ASP A 1 126 ? -0.518 -22.841 -3.035 1.00 94.62 126 ASP A CA 1
ATOM 949 C C . ASP A 1 126 ? -1.603 -22.848 -1.935 1.00 94.62 126 ASP A C 1
ATOM 951 O O . ASP A 1 126 ? -2.024 -23.906 -1.462 1.00 94.62 126 ASP A O 1
ATOM 955 N N . GLN A 1 127 ? -2.088 -21.666 -1.541 1.00 92.44 127 GLN A N 1
ATOM 956 C CA . GLN A 1 127 ? -3.170 -21.491 -0.566 1.00 92.44 127 GLN A CA 1
ATOM 957 C C . GLN A 1 127 ? -4.506 -21.118 -1.231 1.00 92.44 127 GLN A C 1
ATOM 959 O O . GLN A 1 127 ? -4.571 -20.858 -2.434 1.00 92.44 127 GLN A O 1
ATOM 964 N N . ASP A 1 128 ? -5.589 -21.090 -0.442 1.00 93.88 128 ASP A N 1
ATOM 965 C CA . ASP A 1 128 ? -6.933 -20.760 -0.932 1.00 93.88 128 ASP A CA 1
ATOM 966 C C . ASP A 1 128 ? -6.990 -19.323 -1.501 1.00 93.88 128 ASP A C 1
ATOM 968 O O . ASP A 1 128 ? -6.825 -18.357 -0.745 1.00 93.88 128 ASP A O 1
ATOM 972 N N . PRO A 1 129 ? -7.253 -19.144 -2.812 1.00 94.81 129 PRO A N 1
ATOM 973 C CA . PRO A 1 129 ? -7.355 -17.827 -3.443 1.00 94.81 129 PRO A CA 1
ATOM 974 C C . PRO A 1 129 ? -8.573 -17.013 -2.979 1.00 94.81 129 PRO A C 1
ATOM 976 O O . PRO A 1 129 ? -8.630 -15.807 -3.220 1.00 94.81 129 PRO A O 1
ATOM 979 N N . LEU A 1 130 ? -9.577 -17.647 -2.365 1.00 95.00 130 LEU A N 1
ATOM 980 C CA . LEU A 1 130 ? -10.813 -16.983 -1.944 1.00 95.00 130 LEU A CA 1
ATOM 981 C C . LEU A 1 130 ? -10.759 -16.483 -0.499 1.00 95.00 130 LEU A C 1
ATOM 983 O O . LEU A 1 130 ? -11.497 -15.555 -0.158 1.00 95.00 130 LEU A O 1
ATOM 987 N N . ALA A 1 131 ? -9.874 -17.037 0.332 1.00 92.00 131 ALA A N 1
ATOM 988 C CA . ALA A 1 131 ? -9.742 -16.651 1.734 1.00 92.00 131 ALA A CA 1
ATOM 989 C C . ALA A 1 131 ? -9.504 -15.134 1.935 1.00 92.00 131 ALA A C 1
ATOM 991 O O . ALA A 1 131 ? -10.211 -14.542 2.753 1.00 92.00 131 ALA A O 1
ATOM 992 N N . PRO A 1 132 ? -8.638 -14.445 1.157 1.00 90.81 132 PRO A N 1
ATOM 993 C CA . PRO A 1 132 ? -8.449 -12.991 1.272 1.00 90.81 132 PRO A CA 1
ATOM 994 C C . PRO A 1 132 ? -9.658 -12.156 0.827 1.00 90.81 132 PRO A C 1
ATOM 996 O O . PRO A 1 132 ? -9.740 -10.967 1.132 1.00 90.81 132 PRO A O 1
ATOM 999 N N . LEU A 1 133 ? -10.582 -12.745 0.060 1.00 93.69 133 LEU A N 1
ATOM 1000 C CA . LEU A 1 133 ? -11.781 -12.065 -0.438 1.00 93.69 133 LEU A CA 1
ATOM 1001 C C . LEU A 1 133 ? -12.941 -12.156 0.563 1.00 93.69 133 LEU A C 1
ATOM 1003 O O . LEU A 1 133 ? -13.797 -11.271 0.608 1.00 93.69 133 LEU A O 1
ATOM 1007 N N . ALA A 1 134 ? -12.976 -13.219 1.367 1.00 93.88 134 ALA A N 1
ATOM 1008 C CA . ALA A 1 134 ? -14.032 -13.506 2.328 1.00 93.88 134 ALA A CA 1
ATOM 1009 C C . ALA A 1 134 ? -13.799 -12.790 3.672 1.00 93.88 134 ALA A C 1
ATOM 1011 O O . ALA A 1 134 ? -13.473 -13.412 4.677 1.00 93.88 134 ALA A O 1
ATOM 1012 N N . PHE A 1 135 ? -13.997 -11.470 3.713 1.00 93.62 135 PHE A N 1
ATOM 1013 C CA . PHE A 1 135 ? -13.662 -10.655 4.891 1.00 93.62 135 PHE A CA 1
ATOM 1014 C C . PHE A 1 135 ? -14.689 -10.688 6.036 1.00 93.62 135 PHE A C 1
ATOM 1016 O O . PHE A 1 135 ? -14.341 -10.367 7.170 1.00 93.62 135 PHE A O 1
ATOM 1023 N N . ALA A 1 136 ? -15.947 -11.065 5.774 1.00 95.69 136 ALA A N 1
ATOM 1024 C CA . ALA A 1 136 ? -17.032 -10.926 6.751 1.00 95.69 136 ALA A CA 1
ATOM 1025 C C . ALA A 1 136 ? -16.837 -11.789 8.012 1.00 95.69 136 ALA A C 1
ATOM 1027 O O . ALA A 1 136 ? -16.973 -11.288 9.126 1.00 95.69 136 ALA A O 1
ATOM 1028 N N . ALA A 1 137 ? -16.495 -13.072 7.847 1.00 96.81 137 ALA A N 1
ATOM 1029 C CA . ALA A 1 137 ? -16.263 -13.972 8.978 1.00 96.81 137 ALA A CA 1
ATOM 1030 C C . ALA A 1 137 ? -14.989 -13.609 9.774 1.00 96.81 137 ALA A C 1
ATOM 1032 O O . ALA A 1 137 ? -15.086 -13.508 10.997 1.00 96.81 137 ALA A O 1
ATOM 1033 N N . PRO A 1 138 ? -13.835 -13.321 9.136 1.00 96.81 138 PRO A N 1
ATOM 1034 C CA . PRO A 1 138 ? -12.652 -12.809 9.832 1.00 96.81 138 PRO A CA 1
ATOM 1035 C C . PRO A 1 138 ? -12.909 -11.514 10.606 1.00 96.81 138 PRO A C 1
ATOM 1037 O O . PRO A 1 138 ? -12.496 -11.398 11.755 1.00 96.81 138 PRO A O 1
ATOM 1040 N N . LEU A 1 139 ? -13.630 -10.554 10.015 1.00 97.56 139 LEU A N 1
ATOM 1041 C CA . LEU A 1 139 ? -13.972 -9.300 10.687 1.00 97.56 139 LEU A CA 1
ATOM 1042 C C . LEU A 1 139 ? -14.867 -9.536 11.912 1.00 97.56 139 LEU A C 1
ATOM 1044 O O . LEU A 1 139 ? -14.627 -8.946 12.962 1.00 97.56 139 LEU A O 1
ATOM 1048 N N . ALA A 1 140 ? -15.870 -10.413 11.804 1.00 98.06 140 ALA A N 1
ATOM 1049 C CA . ALA A 1 140 ? -16.724 -10.776 12.934 1.00 98.06 140 ALA A CA 1
ATOM 1050 C C . ALA A 1 140 ? -15.926 -11.443 14.067 1.00 98.06 140 ALA A C 1
ATOM 1052 O O . ALA A 1 140 ? -16.097 -11.073 15.226 1.00 98.06 140 ALA A O 1
ATOM 1053 N N . ALA A 1 141 ? -15.012 -12.359 13.730 1.00 98.19 141 ALA A N 1
ATOM 1054 C CA . ALA A 1 141 ? -14.138 -13.012 14.703 1.00 98.19 141 ALA A CA 1
ATOM 1055 C C . ALA A 1 141 ? -13.223 -12.008 15.424 1.00 98.19 141 ALA A C 1
ATOM 1057 O O . ALA A 1 141 ? -13.053 -12.095 16.636 1.00 98.19 141 ALA A O 1
ATOM 1058 N N . VAL A 1 142 ? -12.677 -11.018 14.707 1.00 98.25 142 VAL A N 1
ATOM 1059 C CA . VAL A 1 142 ? -11.884 -9.943 15.324 1.00 98.25 142 VAL A CA 1
ATOM 1060 C C . VAL A 1 142 ? -12.745 -9.080 16.246 1.00 98.25 142 VAL A C 1
ATOM 1062 O O . VAL A 1 142 ? -12.329 -8.805 17.366 1.00 98.25 142 VAL A O 1
ATOM 1065 N N . LYS A 1 143 ? -13.957 -8.691 15.828 1.00 97.94 143 LYS A N 1
ATOM 1066 C CA . LYS A 1 143 ? -14.888 -7.924 16.676 1.00 97.94 143 LYS A CA 1
ATOM 1067 C C . LYS A 1 143 ? -15.239 -8.659 17.973 1.00 97.94 143 LYS A C 1
ATOM 1069 O O . LYS A 1 143 ? -15.305 -8.028 19.020 1.00 97.94 143 LYS A O 1
ATOM 1074 N N . GLU A 1 144 ? -15.433 -9.976 17.916 1.00 98.19 144 GLU A N 1
ATOM 1075 C CA . GLU A 1 144 ? -15.650 -10.803 19.110 1.00 98.19 144 GLU A CA 1
ATOM 1076 C C . GLU A 1 144 ? -14.391 -10.878 19.985 1.00 98.19 144 GLU A C 1
ATOM 1078 O O . GLU A 1 144 ? -14.470 -10.693 21.198 1.00 98.19 144 GLU A O 1
ATOM 1083 N N . ALA A 1 145 ? -13.218 -11.080 19.377 1.00 98.00 145 ALA A N 1
ATOM 1084 C CA . ALA A 1 145 ? -11.948 -11.150 20.095 1.00 98.00 145 ALA A CA 1
ATOM 1085 C C . ALA A 1 145 ? -11.585 -9.836 20.806 1.00 98.00 145 ALA A C 1
ATOM 1087 O O . ALA A 1 145 ? -10.965 -9.871 21.864 1.00 98.00 145 ALA A O 1
ATOM 1088 N N . LEU A 1 146 ? -12.013 -8.686 20.276 1.00 97.56 146 LEU A N 1
ATOM 1089 C CA . LEU A 1 146 ? -11.810 -7.372 20.895 1.00 97.56 146 LEU A CA 1
ATOM 1090 C C . LEU A 1 146 ? -12.575 -7.179 22.216 1.00 97.56 146 LEU A C 1
ATOM 1092 O O . LEU A 1 146 ? -12.265 -6.245 22.949 1.00 97.56 146 LEU A O 1
ATOM 1096 N N . ALA A 1 147 ? -13.519 -8.064 22.563 1.00 96.00 147 ALA A N 1
ATOM 1097 C CA . ALA A 1 147 ? -14.106 -8.088 23.904 1.00 96.00 147 ALA A CA 1
ATOM 1098 C C . ALA A 1 147 ? -13.079 -8.480 24.989 1.00 96.00 147 ALA A C 1
ATOM 1100 O O . ALA A 1 147 ? -13.265 -8.156 26.164 1.00 96.00 147 ALA A O 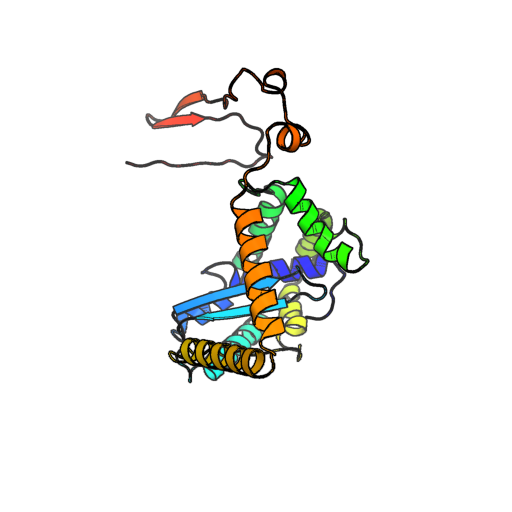1
ATOM 1101 N N . ASP A 1 148 ? -11.995 -9.166 24.610 1.00 97.31 148 ASP A N 1
ATOM 1102 C CA . ASP A 1 148 ? -10.812 -9.351 25.447 1.00 97.31 148 ASP A CA 1
ATOM 1103 C C . ASP A 1 148 ? -9.872 -8.150 25.270 1.00 97.31 148 ASP A C 1
ATOM 1105 O O . ASP A 1 148 ? -9.195 -8.014 24.249 1.00 97.31 148 ASP A O 1
ATOM 1109 N N . ALA A 1 149 ? -9.785 -7.300 26.296 1.00 95.38 149 ALA A N 1
ATOM 1110 C CA . ALA A 1 149 ? -8.895 -6.137 26.306 1.00 95.38 149 ALA A CA 1
ATOM 1111 C C . ALA A 1 149 ? -7.411 -6.506 26.100 1.00 95.38 149 ALA A C 1
ATOM 1113 O O . ALA A 1 149 ? -6.617 -5.664 25.681 1.00 95.38 149 ALA A O 1
ATOM 1114 N N . ASP A 1 150 ? -7.025 -7.760 26.361 1.00 97.62 150 ASP A N 1
ATOM 1115 C CA . ASP A 1 150 ? -5.668 -8.254 26.140 1.00 97.62 150 ASP A CA 1
ATOM 1116 C C . ASP A 1 150 ? -5.441 -8.786 24.712 1.00 97.62 150 ASP A C 1
ATOM 1118 O O . ASP A 1 150 ? -4.311 -9.126 24.373 1.00 97.62 150 ASP A O 1
ATOM 1122 N N . TYR A 1 151 ? -6.452 -8.831 23.834 1.00 98.50 151 TYR A N 1
ATOM 1123 C CA . TYR A 1 151 ? -6.307 -9.349 22.468 1.00 98.50 151 TYR A CA 1
ATOM 1124 C C . TYR A 1 151 ? -5.242 -8.596 21.652 1.00 98.50 151 TYR A C 1
ATOM 1126 O O . TYR A 1 151 ? -4.258 -9.200 21.219 1.00 98.50 151 TYR A O 1
ATOM 1134 N N . LEU A 1 152 ? -5.383 -7.276 21.474 1.00 98.44 152 LEU A N 1
ATOM 1135 C CA . LEU A 1 152 ? -4.397 -6.471 20.737 1.00 98.44 152 LEU A CA 1
ATOM 1136 C C . LEU A 1 152 ? -3.038 -6.383 21.461 1.00 98.44 152 LEU A C 1
ATOM 1138 O O . LEU A 1 152 ? -2.017 -6.591 20.799 1.00 98.44 152 LEU A O 1
ATOM 1142 N N . PRO A 1 153 ? -2.972 -6.164 22.792 1.00 98.56 153 PRO A N 1
ATOM 1143 C CA . PRO A 1 153 ? -1.719 -6.264 23.543 1.00 98.56 153 PRO A CA 1
ATOM 1144 C C . PRO A 1 153 ? -0.981 -7.594 23.349 1.00 98.56 153 PRO A C 1
ATOM 1146 O O . PRO A 1 153 ? 0.240 -7.611 23.185 1.00 98.56 153 PRO A O 1
ATOM 1149 N N . ARG A 1 154 ? -1.705 -8.720 23.297 1.00 98.56 154 ARG A N 1
ATOM 1150 C CA . ARG A 1 154 ? -1.133 -10.045 23.020 1.00 98.56 154 ARG A CA 1
ATOM 1151 C C . ARG A 1 154 ? -0.523 -10.108 21.625 1.00 98.56 154 ARG A C 1
ATOM 1153 O O . ARG A 1 154 ? 0.590 -10.611 21.493 1.00 98.56 154 ARG A O 1
ATOM 1160 N N . LEU A 1 155 ? -1.187 -9.547 20.611 1.00 98.56 155 LEU A N 1
ATOM 1161 C CA . LEU A 1 155 ? -0.627 -9.463 19.259 1.00 98.56 155 LEU A CA 1
ATOM 1162 C C . LEU A 1 155 ? 0.664 -8.627 19.222 1.00 98.56 155 LEU A C 1
ATOM 1164 O O . LEU A 1 155 ? 1.627 -9.047 18.580 1.00 98.56 155 LEU A O 1
ATOM 1168 N N . ILE A 1 156 ? 0.726 -7.497 19.939 1.00 98.69 156 ILE A N 1
ATOM 1169 C CA . ILE A 1 156 ? 1.951 -6.682 20.038 1.00 98.69 156 ILE A CA 1
ATOM 1170 C C . ILE A 1 156 ? 3.098 -7.508 20.629 1.00 98.69 156 ILE A C 1
ATOM 1172 O O . ILE A 1 156 ? 4.180 -7.568 20.039 1.00 98.69 156 ILE A O 1
ATOM 1176 N N . ARG A 1 157 ? 2.861 -8.176 21.767 1.00 98.56 157 ARG A N 1
ATOM 1177 C CA . ARG A 1 157 ? 3.884 -8.995 22.436 1.00 98.56 157 ARG A CA 1
ATOM 1178 C C . ARG A 1 157 ? 4.374 -10.109 21.518 1.00 98.56 157 ARG A C 1
ATOM 1180 O O . ARG A 1 157 ? 5.553 -10.150 21.192 1.00 98.56 157 ARG A O 1
ATOM 1187 N N . THR A 1 158 ? 3.459 -10.926 21.000 1.00 98.00 158 THR A N 1
ATOM 1188 C CA . THR A 1 158 ? 3.796 -12.112 20.203 1.00 98.00 158 THR A CA 1
ATOM 1189 C C . THR A 1 158 ? 4.465 -11.784 18.867 1.00 98.00 158 THR A C 1
ATOM 1191 O O . THR A 1 158 ? 5.444 -12.430 18.498 1.00 98.00 158 THR A O 1
ATOM 1194 N N . TYR A 1 159 ? 3.945 -10.813 18.112 1.00 98.12 159 TYR A N 1
ATOM 1195 C CA . TYR A 1 159 ? 4.371 -10.596 16.726 1.00 98.12 159 TYR A CA 1
ATOM 1196 C C . TYR A 1 159 ? 5.430 -9.504 16.564 1.00 98.12 159 TYR A C 1
ATOM 11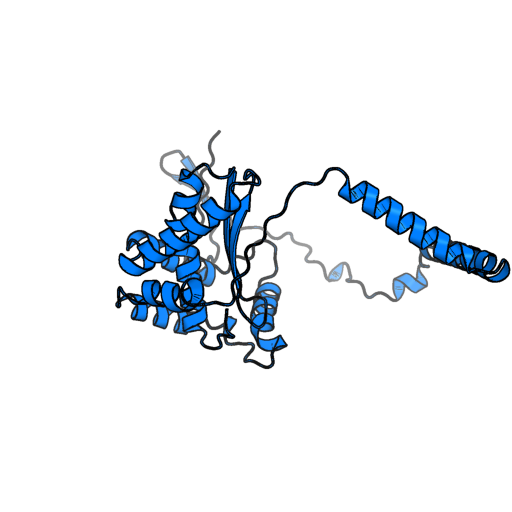98 O O . TYR A 1 159 ? 6.177 -9.538 15.580 1.00 98.12 159 TYR A O 1
ATOM 1206 N N . LEU A 1 160 ? 5.510 -8.550 17.498 1.00 97.69 160 LEU A N 1
ATOM 1207 C CA . LEU A 1 160 ? 6.399 -7.391 17.383 1.00 97.69 160 LEU A CA 1
ATOM 1208 C C . LEU A 1 160 ? 7.532 -7.414 18.418 1.00 97.69 160 LEU A C 1
ATOM 1210 O O . LEU A 1 160 ? 8.692 -7.307 18.023 1.00 97.69 160 LEU A O 1
ATOM 1214 N N . LEU A 1 161 ? 7.224 -7.573 19.710 1.00 98.12 161 LEU A N 1
ATOM 1215 C CA . LEU A 1 161 ? 8.224 -7.479 20.787 1.00 98.12 161 LEU A CA 1
ATOM 1216 C C . LEU A 1 161 ? 9.039 -8.769 20.964 1.00 98.12 161 LEU A C 1
ATOM 1218 O O . LEU A 1 161 ? 10.268 -8.726 20.924 1.00 98.12 161 LEU A O 1
ATOM 1222 N N . ASP A 1 162 ? 8.366 -9.914 21.103 1.00 97.69 162 ASP A N 1
ATOM 1223 C CA . ASP A 1 162 ? 8.999 -11.224 21.324 1.00 97.69 162 ASP A CA 1
ATOM 1224 C C . ASP A 1 162 ? 9.604 -11.802 20.033 1.00 97.69 162 ASP A C 1
ATOM 1226 O O . ASP A 1 162 ? 10.394 -12.749 20.052 1.00 97.69 162 ASP A O 1
ATOM 1230 N N . ASN A 1 163 ? 9.239 -11.230 18.885 1.00 96.69 163 ASN A N 1
ATOM 1231 C CA . ASN A 1 163 ? 9.730 -11.655 17.589 1.00 96.69 163 ASN A CA 1
ATOM 1232 C C . ASN A 1 163 ? 11.164 -11.152 17.349 1.00 96.69 163 ASN A C 1
ATOM 1234 O O . ASN A 1 163 ? 11.409 -9.975 17.077 1.00 96.69 163 ASN A O 1
ATOM 1238 N N . THR A 1 164 ? 12.116 -12.084 17.372 1.00 95.25 164 THR A N 1
ATOM 1239 C CA . THR A 1 164 ? 13.541 -11.819 17.124 1.00 95.25 164 THR A CA 1
ATOM 1240 C C . THR A 1 164 ? 13.885 -11.637 15.645 1.00 95.25 164 THR A C 1
ATOM 1242 O O . THR A 1 164 ? 14.984 -11.189 15.325 1.00 95.25 164 THR A O 1
ATOM 1245 N N . HIS A 1 165 ? 12.963 -11.942 14.725 1.00 97.19 165 HIS A N 1
ATOM 1246 C CA . HIS A 1 165 ? 13.128 -11.685 13.295 1.00 97.19 165 HIS A CA 1
ATOM 1247 C C . HIS A 1 165 ? 12.812 -10.214 12.985 1.00 97.19 165 HIS A C 1
ATOM 1249 O O . HIS A 1 165 ? 11.763 -9.883 12.421 1.00 97.19 165 HIS A O 1
ATOM 1255 N N . ARG A 1 166 ? 13.731 -9.334 13.393 1.00 95.94 166 ARG A N 1
ATOM 1256 C CA . ARG A 1 166 ? 13.654 -7.877 13.255 1.00 95.94 166 ARG A CA 1
ATOM 1257 C C . ARG A 1 166 ? 14.930 -7.343 12.608 1.00 95.94 166 ARG A C 1
ATOM 1259 O O . ARG A 1 166 ? 16.020 -7.838 12.877 1.00 95.94 166 ARG A O 1
ATOM 1266 N N . VAL A 1 167 ? 14.779 -6.336 11.751 1.00 96.06 167 VAL A N 1
ATOM 1267 C CA . VAL A 1 167 ? 15.888 -5.646 11.082 1.00 96.06 167 VAL A CA 1
ATOM 1268 C C . VAL A 1 167 ? 15.695 -4.146 11.253 1.00 96.06 167 VAL A C 1
ATOM 1270 O O . VAL A 1 167 ? 14.628 -3.631 10.920 1.00 96.06 167 VAL A O 1
ATOM 1273 N N . THR A 1 168 ? 16.740 -3.467 11.721 1.00 95.00 168 THR A N 1
ATOM 1274 C CA . THR A 1 168 ? 16.839 -2.004 11.731 1.00 95.00 168 THR A CA 1
ATOM 1275 C C . THR A 1 168 ? 17.696 -1.580 10.543 1.00 95.00 168 THR A C 1
ATOM 1277 O O . THR A 1 168 ? 18.803 -2.086 10.358 1.00 95.00 168 THR A O 1
ATOM 1280 N N . LEU A 1 169 ? 17.163 -0.693 9.700 1.00 94.81 169 LEU A N 1
ATOM 1281 C CA . LEU A 1 169 ? 17.851 -0.173 8.520 1.00 94.81 169 LEU A CA 1
ATOM 1282 C C . LEU A 1 169 ? 17.980 1.344 8.639 1.00 94.81 169 LEU A C 1
ATOM 1284 O O . LEU A 1 169 ? 16.970 2.046 8.628 1.00 94.81 169 LEU A O 1
ATOM 1288 N N . ALA A 1 170 ? 19.217 1.831 8.680 1.00 94.25 170 ALA A N 1
ATOM 1289 C CA . ALA A 1 170 ? 19.542 3.241 8.518 1.00 94.25 170 ALA A CA 1
ATOM 1290 C C . ALA A 1 170 ? 20.002 3.488 7.075 1.00 94.25 170 ALA A C 1
ATOM 1292 O O . ALA A 1 170 ? 20.817 2.736 6.537 1.00 94.25 170 ALA A O 1
ATOM 1293 N N . MET A 1 171 ? 19.447 4.515 6.432 1.00 93.50 171 MET A N 1
ATOM 1294 C CA . MET A 1 171 ? 19.838 4.930 5.085 1.00 93.50 171 MET A CA 1
ATOM 1295 C C . MET A 1 171 ? 20.346 6.364 5.138 1.00 93.50 171 MET A C 1
ATOM 1297 O O . MET A 1 171 ? 19.567 7.286 5.367 1.00 93.50 171 MET A O 1
ATOM 1301 N N . GLU A 1 172 ? 21.641 6.540 4.897 1.00 93.06 172 GLU A N 1
ATOM 1302 C CA . GLU A 1 172 ? 22.292 7.847 4.903 1.00 93.06 172 GLU A CA 1
ATOM 1303 C C . GLU A 1 172 ? 22.434 8.392 3.472 1.00 93.06 172 GLU A C 1
ATOM 1305 O O . GLU A 1 172 ? 22.760 7.635 2.549 1.00 93.06 172 GLU A O 1
ATOM 1310 N N . PRO A 1 173 ? 22.179 9.692 3.247 1.00 92.88 173 PRO A N 1
ATOM 1311 C CA . PRO A 1 173 ? 22.399 10.306 1.947 1.00 92.88 173 PRO A CA 1
ATOM 1312 C C . PRO A 1 173 ? 23.901 10.419 1.653 1.00 92.88 173 PRO A C 1
ATOM 1314 O O . PRO A 1 173 ? 24.632 11.119 2.346 1.00 92.88 173 PRO A O 1
ATOM 1317 N N . ASP A 1 174 ? 24.347 9.784 0.571 1.00 94.62 174 ASP A N 1
ATOM 1318 C CA . ASP A 1 174 ? 25.715 9.900 0.061 1.00 94.62 174 ASP A CA 1
ATOM 1319 C C . ASP A 1 174 ? 25.707 10.671 -1.274 1.00 94.62 174 ASP A C 1
ATOM 1321 O O . ASP A 1 174 ? 25.193 10.155 -2.275 1.00 94.62 174 ASP A O 1
ATOM 1325 N N . PRO A 1 175 ? 26.273 11.894 -1.338 1.00 95.50 175 PRO A N 1
ATOM 1326 C CA . PRO A 1 175 ? 26.292 12.692 -2.564 1.00 95.50 175 PRO A CA 1
ATOM 1327 C C . PRO A 1 175 ? 27.176 12.089 -3.669 1.00 95.50 175 PRO A C 1
ATOM 1329 O O . PRO A 1 175 ? 27.070 12.500 -4.824 1.00 95.50 175 PRO A O 1
ATOM 1332 N N . THR A 1 176 ? 28.039 11.124 -3.343 1.00 97.50 176 THR A N 1
ATOM 1333 C CA . THR A 1 176 ? 28.998 10.511 -4.271 1.00 97.50 176 THR A CA 1
ATOM 1334 C C . THR A 1 176 ? 28.516 9.187 -4.864 1.00 97.50 176 THR A C 1
ATOM 1336 O O . THR A 1 176 ? 29.081 8.722 -5.854 1.00 97.50 176 THR A O 1
ATOM 1339 N N . VAL A 1 177 ? 27.431 8.600 -4.337 1.00 97.31 177 VAL A N 1
ATOM 1340 C CA . VAL A 1 177 ? 26.970 7.254 -4.729 1.00 97.31 177 VAL A CA 1
ATOM 1341 C C . VAL A 1 177 ? 26.671 7.126 -6.225 1.00 97.31 177 VAL A C 1
ATOM 1343 O O . VAL A 1 177 ? 26.950 6.089 -6.826 1.00 97.31 177 VAL A O 1
ATOM 1346 N N . ASN A 1 178 ? 26.131 8.176 -6.849 1.00 97.44 178 ASN A N 1
ATOM 1347 C CA . ASN A 1 178 ? 25.834 8.166 -8.282 1.00 97.44 178 ASN A CA 1
ATOM 1348 C C . ASN A 1 178 ? 27.116 8.229 -9.114 1.00 97.44 178 ASN A C 1
ATOM 1350 O O . ASN A 1 178 ? 27.271 7.432 -10.031 1.00 97.44 178 ASN A O 1
ATOM 1354 N N . GLN A 1 179 ? 28.068 9.090 -8.738 1.00 97.94 179 GLN A N 1
ATOM 1355 C CA . GLN A 1 179 ? 29.367 9.157 -9.407 1.00 97.94 179 GLN A CA 1
ATOM 1356 C C . GLN A 1 179 ? 30.096 7.810 -9.325 1.00 97.94 179 GLN A C 1
ATOM 1358 O O . GLN A 1 179 ? 30.574 7.308 -10.337 1.00 97.94 179 GLN A O 1
ATOM 1363 N N . ALA A 1 180 ? 30.125 7.184 -8.145 1.00 97.81 180 ALA A N 1
ATOM 1364 C CA . ALA A 1 180 ? 30.755 5.879 -7.965 1.00 97.81 180 ALA A CA 1
ATOM 1365 C C . ALA A 1 180 ? 30.094 4.783 -8.823 1.00 97.81 180 ALA A C 1
ATOM 1367 O O . ALA A 1 180 ? 30.783 3.916 -9.362 1.00 97.81 180 ALA A O 1
ATOM 1368 N N . ARG A 1 181 ? 28.762 4.818 -8.979 1.00 98.19 181 ARG A N 1
ATOM 1369 C CA . ARG A 1 181 ? 28.027 3.897 -9.862 1.00 98.19 181 ARG A CA 1
ATOM 1370 C C . ARG A 1 181 ? 28.359 4.124 -11.336 1.00 98.19 181 ARG A C 1
ATOM 1372 O O . ARG A 1 181 ? 28.577 3.142 -12.042 1.00 98.19 181 ARG A O 1
ATOM 1379 N N . ASP A 1 182 ? 28.442 5.376 -11.776 1.00 98.44 182 ASP A N 1
ATOM 1380 C CA . ASP A 1 182 ? 28.780 5.726 -13.159 1.00 98.44 182 ASP A CA 1
ATOM 1381 C C . ASP A 1 182 ? 30.220 5.323 -13.504 1.00 98.44 182 ASP A C 1
ATOM 1383 O O . ASP A 1 182 ? 30.470 4.732 -14.553 1.00 98.44 182 ASP A O 1
ATOM 1387 N N . GLU A 1 183 ? 31.171 5.571 -12.600 1.00 98.44 183 GLU A N 1
ATOM 1388 C CA . GLU A 1 183 ? 32.568 5.155 -12.762 1.00 98.44 183 GLU A CA 1
ATOM 1389 C C . GLU A 1 183 ? 32.705 3.627 -12.802 1.00 98.44 183 GLU A C 1
ATOM 1391 O O . GLU A 1 183 ? 33.423 3.090 -13.651 1.00 98.44 183 GLU A O 1
ATOM 1396 N N . ALA A 1 184 ? 31.988 2.911 -11.928 1.00 98.44 184 ALA A N 1
ATOM 1397 C CA . ALA A 1 184 ? 31.971 1.450 -11.924 1.00 98.44 184 ALA A CA 1
ATOM 1398 C C . ALA A 1 184 ? 31.369 0.877 -13.216 1.00 98.44 184 ALA A C 1
ATOM 1400 O O . ALA A 1 184 ? 31.898 -0.092 -13.767 1.00 98.44 184 ALA A O 1
ATOM 1401 N N . GLU A 1 185 ? 30.292 1.479 -13.723 1.00 98.56 185 GLU A N 1
ATOM 1402 C CA . GLU A 1 185 ? 29.677 1.071 -14.985 1.00 98.56 185 GLU A CA 1
ATOM 1403 C C . GLU A 1 185 ? 30.595 1.364 -16.177 1.00 98.56 185 GLU A C 1
ATOM 1405 O O . GLU A 1 185 ? 30.800 0.490 -17.020 1.00 98.56 185 GLU A O 1
ATOM 1410 N N . GLN A 1 186 ? 31.229 2.537 -16.223 1.00 98.44 186 GLN A N 1
ATOM 1411 C CA . GLN A 1 186 ? 32.190 2.879 -17.271 1.00 98.44 186 GLN A CA 1
ATOM 1412 C C . GLN A 1 186 ? 33.379 1.910 -17.274 1.00 98.44 186 GLN A C 1
ATOM 1414 O O . GLN A 1 186 ? 33.740 1.381 -18.325 1.00 98.44 186 GLN A O 1
ATOM 1419 N N . ALA A 1 187 ? 33.932 1.591 -16.102 1.00 98.44 187 ALA A N 1
ATOM 1420 C CA . ALA A 1 187 ? 35.001 0.605 -15.979 1.00 98.44 187 ALA A CA 1
ATOM 1421 C C . ALA A 1 187 ? 34.558 -0.792 -16.449 1.00 98.44 187 ALA A C 1
ATOM 1423 O O . ALA A 1 187 ? 35.317 -1.487 -17.128 1.00 98.44 187 ALA A O 1
ATOM 1424 N N . ARG A 1 188 ? 33.319 -1.203 -16.136 1.00 98.44 188 ARG A N 1
ATOM 1425 C CA . ARG A 1 188 ? 32.736 -2.467 -16.612 1.00 98.44 188 ARG A CA 1
ATOM 1426 C C . ARG A 1 188 ? 32.619 -2.492 -18.138 1.00 98.44 188 ARG A C 1
ATOM 1428 O O . ARG A 1 188 ? 32.941 -3.512 -18.752 1.00 98.44 188 ARG A O 1
ATOM 1435 N N . LEU A 1 189 ? 32.192 -1.387 -18.750 1.00 97.88 189 LEU A N 1
ATOM 1436 C CA . LEU A 1 189 ? 32.081 -1.241 -20.205 1.00 97.88 189 LEU A CA 1
ATOM 1437 C C . LEU A 1 189 ? 33.452 -1.234 -20.891 1.00 97.88 189 LEU A C 1
ATOM 1439 O O . LEU A 1 189 ? 33.628 -1.915 -21.903 1.00 97.88 189 LEU A O 1
ATOM 1443 N N . ASP A 1 190 ? 34.435 -0.531 -20.329 1.00 98.06 190 ASP A N 1
ATOM 1444 C CA . ASP A 1 190 ? 35.801 -0.495 -20.857 1.00 98.06 190 ASP A CA 1
ATOM 1445 C C . ASP A 1 190 ? 36.470 -1.868 -20.772 1.00 98.06 190 ASP A C 1
ATOM 1447 O O . ASP A 1 190 ? 37.095 -2.308 -21.739 1.00 98.06 190 ASP A O 1
ATOM 1451 N N . ALA A 1 191 ? 36.282 -2.588 -19.661 1.00 98.06 191 ALA A N 1
ATOM 1452 C CA . ALA A 1 191 ? 36.767 -3.955 -19.504 1.00 98.06 191 ALA A CA 1
ATOM 1453 C C . ALA A 1 191 ? 36.121 -4.907 -20.521 1.00 98.06 191 ALA A C 1
ATOM 1455 O O . ALA A 1 191 ? 36.829 -5.670 -21.179 1.00 98.06 191 ALA A O 1
ATOM 1456 N N . ALA A 1 192 ? 34.798 -4.829 -20.707 1.00 96.94 192 ALA A N 1
ATOM 1457 C CA . ALA A 1 192 ? 34.101 -5.622 -21.717 1.00 96.94 192 ALA A CA 1
ATOM 1458 C C . ALA A 1 192 ? 34.645 -5.324 -23.123 1.00 96.94 192 ALA A C 1
ATOM 1460 O O . ALA A 1 192 ? 35.012 -6.244 -23.856 1.00 96.94 192 ALA A O 1
ATOM 1461 N N . ARG A 1 193 ? 34.793 -4.041 -23.473 1.00 95.88 193 ARG A N 1
ATOM 1462 C CA . ARG A 1 193 ? 35.331 -3.611 -24.768 1.00 95.88 193 ARG A CA 1
ATOM 1463 C C . ARG A 1 193 ? 36.781 -4.049 -24.981 1.00 95.88 193 ARG A C 1
ATOM 1465 O O . ARG A 1 193 ? 37.129 -4.419 -26.096 1.00 95.88 193 ARG A O 1
ATOM 1472 N N . ALA A 1 194 ? 37.620 -4.026 -23.947 1.00 96.88 194 ALA A N 1
ATOM 1473 C CA . ALA A 1 194 ? 39.025 -4.429 -24.038 1.00 96.88 194 ALA A CA 1
ATOM 1474 C C . ALA A 1 194 ? 39.207 -5.921 -24.367 1.00 96.88 194 ALA A C 1
ATOM 1476 O O . ALA A 1 194 ? 40.243 -6.303 -24.906 1.00 96.88 194 ALA A O 1
ATOM 1477 N N . THR A 1 195 ? 38.211 -6.758 -24.057 1.00 97.00 195 THR A N 1
ATOM 1478 C CA . THR A 1 195 ? 38.224 -8.193 -24.389 1.00 97.00 195 THR A CA 1
ATOM 1479 C C . THR A 1 195 ? 37.696 -8.515 -25.787 1.00 97.00 195 THR A C 1
ATOM 1481 O O . THR A 1 195 ? 37.828 -9.655 -26.225 1.00 97.00 195 THR A O 1
ATOM 1484 N N . MET A 1 196 ? 37.126 -7.533 -26.493 1.00 96.56 196 MET A N 1
ATOM 1485 C CA . MET A 1 196 ? 36.545 -7.728 -27.820 1.00 96.56 196 MET A CA 1
ATOM 1486 C C . MET A 1 196 ? 37.594 -7.597 -28.922 1.00 96.56 196 MET A C 1
ATOM 1488 O O . MET A 1 196 ? 38.417 -6.682 -28.939 1.00 96.56 196 MET A O 1
ATOM 1492 N N . SER A 1 197 ? 37.505 -8.488 -29.896 1.00 97.25 197 SER A N 1
ATOM 1493 C CA . SER A 1 197 ? 38.179 -8.377 -31.181 1.00 97.25 197 SER A CA 1
ATOM 1494 C C . SER A 1 197 ? 37.556 -7.281 -32.053 1.00 97.25 197 SER A C 1
ATOM 1496 O O . SER A 1 197 ? 36.390 -6.906 -31.904 1.00 97.25 197 SER A O 1
ATOM 1498 N N . ASP A 1 198 ? 38.315 -6.806 -33.042 1.00 95.81 198 ASP A N 1
ATOM 1499 C CA . ASP A 1 198 ? 37.806 -5.847 -34.030 1.00 95.81 198 ASP A CA 1
ATOM 1500 C C . ASP A 1 198 ? 36.575 -6.382 -34.782 1.00 95.81 198 ASP A C 1
ATOM 1502 O O . ASP A 1 198 ? 35.675 -5.612 -35.122 1.00 95.81 198 ASP A O 1
ATOM 1506 N N . ALA A 1 199 ? 36.510 -7.700 -35.009 1.00 97.12 199 ALA A N 1
ATOM 1507 C CA . ALA A 1 199 ? 35.370 -8.352 -35.646 1.00 97.12 199 ALA A CA 1
ATOM 1508 C C . ALA A 1 199 ? 34.100 -8.245 -34.784 1.00 97.12 199 ALA A C 1
ATOM 1510 O O . ALA A 1 199 ? 33.053 -7.859 -35.300 1.00 97.12 199 ALA A O 1
ATOM 1511 N N . GLU A 1 200 ? 34.203 -8.493 -33.475 1.00 97.19 200 GLU A N 1
ATOM 1512 C CA . GLU A 1 200 ? 33.082 -8.363 -32.531 1.00 97.19 200 GLU A CA 1
ATOM 1513 C C . GLU A 1 200 ? 32.617 -6.906 -32.396 1.00 97.19 200 GLU A C 1
ATOM 1515 O O . GLU A 1 200 ? 31.419 -6.630 -32.354 1.00 97.19 200 GLU A O 1
ATOM 1520 N N . ILE A 1 201 ? 33.540 -5.937 -32.404 1.00 96.06 201 ILE A N 1
ATOM 1521 C CA . ILE A 1 201 ? 33.187 -4.507 -32.380 1.00 96.06 201 ILE A CA 1
ATOM 1522 C C . ILE A 1 201 ? 32.419 -4.105 -33.648 1.00 96.06 201 ILE A C 1
ATOM 1524 O O . ILE A 1 201 ? 31.473 -3.314 -33.579 1.00 96.06 201 ILE A O 1
ATOM 1528 N N . VAL A 1 202 ? 32.824 -4.613 -34.815 1.00 97.25 202 VAL A N 1
ATOM 1529 C CA . VAL A 1 202 ? 32.095 -4.392 -36.072 1.00 97.25 202 VAL A CA 1
ATOM 1530 C C . VAL A 1 202 ? 30.718 -5.048 -36.011 1.00 97.25 202 VAL A C 1
ATOM 1532 O O . VAL A 1 202 ? 29.736 -4.397 -36.362 1.00 97.25 202 VAL A O 1
ATOM 1535 N N . GLU A 1 203 ? 30.623 -6.276 -35.503 1.00 97.56 203 GLU A N 1
ATOM 1536 C CA . GLU A 1 203 ? 29.352 -6.982 -35.342 1.00 97.56 203 GLU A CA 1
ATOM 1537 C C . GLU A 1 203 ? 28.374 -6.210 -34.445 1.00 97.56 203 GLU A C 1
ATOM 1539 O O . GLU A 1 203 ? 27.236 -5.979 -34.847 1.00 97.56 203 GLU A O 1
ATOM 1544 N N . ILE A 1 204 ? 28.815 -5.713 -33.285 1.00 97.06 204 ILE A N 1
ATOM 1545 C CA . ILE A 1 204 ? 27.975 -4.907 -32.381 1.00 97.06 204 ILE A CA 1
ATOM 1546 C C . ILE A 1 204 ? 27.462 -3.640 -33.074 1.00 97.06 204 ILE A C 1
ATOM 1548 O O . ILE A 1 204 ? 26.307 -3.253 -32.896 1.00 97.06 204 ILE A O 1
ATOM 1552 N N . ARG A 1 205 ? 28.290 -2.984 -33.897 1.00 97.19 205 ARG A N 1
ATOM 1553 C CA . ARG A 1 205 ? 27.857 -1.807 -34.668 1.00 97.19 205 ARG A CA 1
ATOM 1554 C C . ARG A 1 205 ? 26.801 -2.166 -35.710 1.00 97.19 205 ARG A C 1
ATOM 1556 O O . ARG A 1 205 ? 25.862 -1.394 -35.894 1.00 97.19 205 ARG A O 1
ATOM 1563 N N . GLU A 1 206 ? 26.927 -3.311 -36.373 1.00 97.75 206 GLU A N 1
ATOM 1564 C CA . GLU A 1 206 ? 25.911 -3.802 -37.311 1.00 97.75 206 GLU A CA 1
ATOM 1565 C C . GLU A 1 206 ? 24.613 -4.192 -36.595 1.00 97.75 206 GLU A C 1
ATOM 1567 O O . GLU A 1 206 ? 23.526 -3.827 -37.049 1.00 97.75 206 GLU A O 1
ATOM 1572 N N . GLN A 1 207 ? 24.701 -4.847 -35.434 1.00 98.25 207 GLN A N 1
ATOM 1573 C CA . GLN A 1 207 ? 23.546 -5.141 -34.582 1.00 98.25 207 GLN A CA 1
ATOM 1574 C C . GLN A 1 207 ? 22.852 -3.850 -34.128 1.00 98.25 207 GLN A C 1
ATOM 1576 O O . GLN A 1 207 ? 21.630 -3.750 -34.217 1.00 98.25 207 GLN A O 1
ATOM 1581 N N . MET A 1 208 ? 23.616 -2.829 -33.723 1.00 98.06 208 MET A N 1
ATOM 1582 C CA . MET A 1 208 ? 23.087 -1.512 -33.357 1.00 98.06 208 MET A CA 1
ATOM 1583 C C . MET A 1 208 ? 22.370 -0.844 -34.534 1.00 98.06 208 MET A C 1
ATOM 1585 O O . MET A 1 208 ? 21.256 -0.355 -34.363 1.00 98.06 208 MET A O 1
ATOM 1589 N N . ARG A 1 209 ? 22.965 -0.845 -35.734 1.00 98.06 209 ARG A N 1
ATOM 1590 C CA . ARG A 1 209 ? 22.326 -0.308 -36.950 1.00 98.06 209 ARG A CA 1
ATOM 1591 C C . ARG A 1 209 ? 21.047 -1.057 -37.294 1.00 98.06 209 ARG A C 1
ATOM 1593 O O . ARG A 1 209 ? 20.046 -0.432 -37.629 1.00 98.06 209 ARG A O 1
ATOM 1600 N N . THR A 1 210 ? 21.071 -2.381 -37.176 1.00 98.19 210 THR A N 1
ATOM 1601 C CA . THR A 1 210 ? 19.905 -3.234 -37.418 1.00 98.19 210 THR A CA 1
ATOM 1602 C C . THR A 1 210 ? 18.794 -2.926 -36.419 1.00 98.19 210 THR A C 1
ATOM 1604 O O . THR A 1 210 ? 17.660 -2.698 -36.826 1.00 98.19 210 THR A O 1
ATOM 1607 N N . LEU A 1 211 ? 19.111 -2.831 -35.124 1.00 98.44 211 LEU A N 1
ATOM 1608 C CA . LEU A 1 211 ? 18.152 -2.462 -34.083 1.00 98.44 211 LEU A CA 1
ATOM 1609 C C . LEU A 1 211 ? 17.566 -1.064 -34.321 1.00 98.44 211 LEU A C 1
ATOM 1611 O O . LEU A 1 211 ? 16.354 -0.890 -34.225 1.00 98.44 211 LEU A O 1
ATOM 1615 N N . GLN A 1 212 ? 18.402 -0.086 -34.680 1.00 98.38 212 GLN A N 1
ATOM 1616 C CA . GLN A 1 212 ? 17.945 1.262 -35.025 1.00 98.38 212 GLN A CA 1
ATOM 1617 C C . GLN A 1 212 ? 16.996 1.243 -36.223 1.00 98.38 212 GLN A C 1
ATOM 1619 O O . GLN A 1 212 ? 15.935 1.859 -36.164 1.00 98.38 212 GLN A O 1
ATOM 1624 N N . ALA A 1 213 ? 17.336 0.505 -37.283 1.00 98.00 213 ALA A N 1
ATOM 1625 C CA . ALA A 1 213 ? 16.469 0.355 -38.444 1.00 98.00 213 ALA A CA 1
ATOM 1626 C C . ALA A 1 213 ? 15.131 -0.302 -38.069 1.00 98.00 213 ALA A C 1
ATOM 1628 O O . ALA A 1 213 ? 14.090 0.181 -38.503 1.00 98.00 213 ALA A O 1
ATOM 1629 N N . LEU A 1 214 ? 15.133 -1.342 -37.226 1.00 97.19 214 LEU A N 1
ATOM 1630 C CA . LEU A 1 214 ? 13.911 -1.997 -36.744 1.00 97.19 214 LEU A CA 1
ATOM 1631 C C . LEU A 1 214 ? 13.022 -1.047 -35.927 1.00 97.19 214 LEU A C 1
ATOM 1633 O O . LEU A 1 214 ? 11.816 -1.034 -36.126 1.00 97.19 214 LEU A O 1
ATOM 1637 N N . GLN A 1 215 ? 13.602 -0.232 -35.043 1.00 97.69 215 GLN A N 1
ATOM 1638 C CA . GLN A 1 215 ? 12.850 0.733 -34.229 1.00 97.69 215 GLN A CA 1
ATOM 1639 C C . GLN A 1 215 ? 12.303 1.914 -35.045 1.00 97.69 215 GLN A C 1
ATOM 1641 O O . GLN A 1 215 ? 11.281 2.490 -34.682 1.00 97.69 215 GLN A O 1
ATOM 1646 N N . GLN A 1 216 ? 13.000 2.305 -36.115 1.00 97.50 216 GLN A N 1
ATOM 1647 C CA . GLN A 1 216 ? 12.638 3.454 -36.952 1.00 97.50 216 GLN A CA 1
ATOM 1648 C C . GLN A 1 216 ? 11.762 3.087 -38.154 1.00 97.50 216 GLN A C 1
ATOM 1650 O O . GLN A 1 216 ? 11.177 3.979 -38.767 1.00 97.50 216 GLN A O 1
ATOM 1655 N N . THR A 1 217 ? 11.677 1.805 -38.515 1.00 97.38 217 THR A N 1
ATOM 1656 C CA . THR A 1 217 ? 10.834 1.341 -39.619 1.00 97.38 217 THR A CA 1
ATOM 1657 C C . THR A 1 217 ? 9.405 1.155 -39.110 1.00 97.38 217 THR A C 1
ATOM 1659 O O . THR A 1 217 ? 9.178 0.262 -38.297 1.00 97.38 217 THR A O 1
ATOM 1662 N N . PRO A 1 218 ? 8.430 1.966 -39.558 1.00 96.44 218 PRO A N 1
ATOM 1663 C CA . PRO A 1 218 ? 7.042 1.772 -39.164 1.00 96.44 218 PRO A CA 1
ATOM 1664 C C . PRO A 1 218 ? 6.478 0.485 -39.774 1.00 96.44 218 PRO A C 1
ATOM 1666 O O . PRO A 1 218 ? 6.823 0.116 -40.901 1.00 96.44 218 PRO A O 1
ATOM 1669 N N . ASP A 1 219 ? 5.553 -0.155 -39.062 1.00 96.81 219 ASP A N 1
ATOM 1670 C CA . ASP A 1 219 ? 4.800 -1.288 -39.595 1.00 96.81 219 ASP A CA 1
ATOM 1671 C C . ASP A 1 219 ? 3.974 -0.879 -40.825 1.00 96.81 219 ASP A C 1
ATOM 1673 O O . ASP A 1 219 ? 3.379 0.201 -40.896 1.00 96.81 219 ASP A O 1
ATOM 1677 N N . THR A 1 220 ? 3.911 -1.768 -41.816 1.00 97.06 220 THR A N 1
ATOM 1678 C CA . THR A 1 220 ? 3.092 -1.563 -43.016 1.00 97.06 220 THR A CA 1
ATOM 1679 C C . THR A 1 220 ? 1.597 -1.665 -42.688 1.00 97.06 220 THR A C 1
ATOM 1681 O O . THR A 1 220 ? 1.213 -2.372 -41.752 1.00 97.06 220 THR A O 1
ATOM 1684 N N . PRO A 1 221 ? 0.704 -1.073 -43.507 1.00 96.62 221 PRO A N 1
ATOM 1685 C CA . PRO A 1 221 ? -0.741 -1.217 -43.315 1.00 96.62 221 PRO A CA 1
ATOM 1686 C C . PRO A 1 221 ? -1.219 -2.675 -43.245 1.00 96.62 221 PRO A C 1
ATOM 1688 O O . PRO A 1 221 ? -2.133 -2.983 -42.488 1.00 96.62 221 PRO A O 1
ATOM 1691 N N . ALA A 1 222 ? -0.588 -3.586 -43.996 1.00 96.44 222 ALA A N 1
ATOM 1692 C CA . ALA A 1 222 ? -0.925 -5.008 -43.970 1.00 96.44 222 ALA A CA 1
ATOM 1693 C C . ALA A 1 222 ? -0.510 -5.698 -42.657 1.00 96.44 222 ALA A C 1
ATOM 1695 O O . ALA A 1 222 ? -1.227 -6.580 -42.195 1.00 96.44 222 ALA A O 1
ATOM 1696 N N . GLN A 1 223 ? 0.612 -5.293 -42.046 1.00 96.69 223 GLN A N 1
ATOM 1697 C CA . GLN A 1 223 ? 1.046 -5.791 -40.732 1.00 96.69 223 GLN A CA 1
ATOM 1698 C C . GLN A 1 223 ? 0.154 -5.250 -39.613 1.00 96.69 223 GLN A C 1
ATOM 1700 O O . GLN A 1 223 ? -0.286 -6.017 -38.762 1.00 96.69 223 GLN A O 1
ATOM 1705 N N . LEU A 1 224 ? -0.180 -3.957 -39.658 1.00 96.06 224 LEU A N 1
ATOM 1706 C CA . LEU A 1 224 ? -1.102 -3.340 -38.701 1.00 96.06 224 LEU A CA 1
ATOM 1707 C C . LEU A 1 224 ? -2.499 -3.974 -38.762 1.00 96.06 224 LEU A C 1
ATOM 1709 O O . LEU A 1 224 ? -3.129 -4.163 -37.727 1.00 96.06 224 LEU A O 1
ATOM 1713 N N . ALA A 1 225 ? -2.959 -4.370 -39.954 1.00 94.94 225 ALA A N 1
ATOM 1714 C CA . ALA A 1 225 ? -4.241 -5.049 -40.146 1.00 94.94 225 ALA A CA 1
ATOM 1715 C C . ALA A 1 225 ? -4.317 -6.461 -39.525 1.00 94.94 225 ALA A C 1
ATOM 1717 O O . ALA A 1 225 ? -5.407 -7.027 -39.461 1.00 94.94 225 ALA A O 1
ATOM 1718 N N . LEU A 1 226 ? -3.196 -7.037 -39.063 1.00 96.56 226 LEU A N 1
ATOM 1719 C CA . LEU A 1 226 ? -3.193 -8.294 -38.300 1.00 96.56 226 LEU A CA 1
ATOM 1720 C C . LEU A 1 226 ? -3.677 -8.100 -36.855 1.00 96.56 226 LEU A C 1
ATOM 1722 O O . LEU A 1 226 ? -4.070 -9.074 -36.212 1.00 96.56 226 LEU A O 1
ATOM 1726 N N . LEU A 1 227 ? -3.642 -6.868 -36.336 1.00 96.56 227 LEU A N 1
ATOM 1727 C CA . LEU A 1 227 ? -4.139 -6.552 -35.003 1.00 96.56 227 LEU A CA 1
ATOM 1728 C C . LEU A 1 227 ? -5.672 -6.442 -35.042 1.00 96.56 227 LEU A C 1
ATOM 1730 O O . LEU A 1 227 ? -6.209 -5.664 -35.837 1.00 96.56 227 LEU A O 1
ATOM 1734 N N . PRO A 1 228 ? -6.405 -7.183 -34.190 1.00 95.88 228 PRO A N 1
ATOM 1735 C CA . PRO A 1 228 ? -7.847 -7.022 -34.105 1.00 95.88 228 PRO A CA 1
ATOM 1736 C C . PRO A 1 228 ? -8.178 -5.605 -33.624 1.00 95.88 228 PRO A C 1
ATOM 1738 O O . PRO A 1 228 ? -7.533 -5.071 -32.722 1.00 95.88 228 PRO A O 1
ATOM 1741 N N . SER A 1 229 ? -9.204 -5.004 -34.217 1.00 94.44 229 SER A N 1
ATOM 1742 C CA . SER A 1 229 ? -9.716 -3.691 -33.826 1.00 94.44 229 SER A CA 1
ATOM 1743 C C . SER A 1 229 ? -11.226 -3.749 -33.656 1.00 94.44 229 SER A C 1
ATOM 1745 O O . SER A 1 229 ? -11.905 -4.555 -34.295 1.00 94.44 229 SER A O 1
ATOM 1747 N N . LEU A 1 230 ? -11.737 -2.898 -32.769 1.00 96.94 230 LEU A N 1
ATOM 1748 C CA . LEU A 1 230 ? -13.168 -2.647 -32.670 1.00 96.94 230 LEU A CA 1
ATOM 1749 C C . LEU A 1 230 ? -13.626 -1.842 -33.888 1.00 96.94 230 LEU A C 1
ATOM 1751 O O . LEU A 1 230 ? -12.888 -1.011 -34.423 1.00 96.94 230 LEU A O 1
ATOM 1755 N N . GLN A 1 231 ? -14.858 -2.079 -34.310 1.00 95.50 231 GLN A N 1
ATOM 1756 C CA . GLN A 1 231 ? -15.516 -1.301 -35.345 1.00 95.50 231 GLN A CA 1
ATOM 1757 C C . GLN A 1 231 ? -16.223 -0.094 -34.733 1.00 95.50 231 GLN A C 1
ATOM 1759 O O . GLN A 1 231 ? -16.591 -0.083 -33.561 1.00 95.50 231 GLN A O 1
ATOM 1764 N N . LEU A 1 232 ? -16.484 0.926 -35.552 1.00 96.25 232 LEU A N 1
ATOM 1765 C CA . LEU A 1 232 ? -17.290 2.076 -35.132 1.00 96.25 232 LEU A CA 1
ATOM 1766 C C . LEU A 1 232 ? -18.678 1.648 -34.618 1.00 96.25 232 LEU A C 1
ATOM 1768 O O . LEU A 1 232 ? -19.230 2.288 -33.733 1.00 96.25 232 LEU A O 1
ATOM 1772 N N . THR A 1 233 ? -19.218 0.550 -35.150 1.00 96.81 233 THR A N 1
ATOM 1773 C CA . THR A 1 233 ? -20.493 -0.046 -34.728 1.00 96.81 233 THR A CA 1
ATOM 1774 C C . THR A 1 233 ? -20.452 -0.699 -33.348 1.00 96.81 233 THR A C 1
ATOM 1776 O O . THR A 1 233 ? -21.515 -0.974 -32.802 1.00 96.81 233 THR A O 1
ATOM 1779 N N . ASP A 1 234 ? -19.264 -0.939 -32.786 1.00 96.94 234 ASP A N 1
ATOM 1780 C CA . ASP A 1 234 ? -19.100 -1.453 -31.421 1.00 96.94 234 ASP A CA 1
ATOM 1781 C C . ASP A 1 234 ? -19.172 -0.327 -30.371 1.00 96.94 234 ASP A C 1
ATOM 1783 O O . ASP A 1 234 ? -19.244 -0.601 -29.172 1.00 96.94 234 ASP A O 1
ATOM 1787 N N . LEU A 1 235 ? -19.138 0.943 -30.800 1.00 95.56 235 LEU A N 1
ATOM 1788 C CA . LEU A 1 235 ? -19.251 2.103 -29.918 1.00 95.56 235 LEU A CA 1
ATOM 1789 C C . LEU A 1 235 ? -20.720 2.465 -29.686 1.00 95.56 235 LEU A C 1
ATOM 1791 O O . LEU A 1 235 ? -21.502 2.566 -30.631 1.00 95.56 235 LEU A O 1
ATOM 1795 N N . ASP A 1 236 ? -21.078 2.727 -28.429 1.00 95.81 236 ASP A N 1
ATOM 1796 C CA . ASP A 1 236 ? -22.374 3.323 -28.104 1.00 95.81 236 ASP A CA 1
ATOM 1797 C C . ASP A 1 236 ? -22.420 4.754 -28.671 1.00 95.81 236 ASP A C 1
ATOM 1799 O O . ASP A 1 236 ? -21.569 5.577 -28.312 1.00 95.81 236 ASP A O 1
ATOM 1803 N N . PRO A 1 237 ? -23.370 5.079 -29.569 1.00 95.31 237 PRO A N 1
ATOM 1804 C CA . PRO A 1 237 ? -23.476 6.420 -30.131 1.00 95.31 237 PRO A CA 1
ATOM 1805 C C . PRO A 1 237 ? -23.954 7.465 -29.112 1.00 95.31 237 PRO A C 1
ATOM 1807 O O . PRO A 1 237 ? -23.904 8.659 -29.412 1.00 95.31 237 PRO A O 1
ATOM 1810 N N . HIS A 1 238 ? -24.422 7.054 -27.928 1.00 95.62 238 HIS A N 1
ATOM 1811 C CA . HIS A 1 238 ? -24.876 7.956 -26.875 1.00 95.62 238 HIS A CA 1
ATOM 1812 C C . HIS A 1 238 ? -23.843 8.065 -25.754 1.00 95.62 238 HIS A C 1
ATOM 1814 O O . HIS A 1 238 ? -23.288 7.079 -25.269 1.00 95.62 238 HIS A O 1
ATOM 1820 N N . ILE A 1 239 ? -23.611 9.296 -25.297 1.00 95.19 239 ILE A N 1
ATOM 1821 C CA . ILE A 1 239 ? -22.779 9.529 -24.120 1.00 95.19 239 ILE A CA 1
ATOM 1822 C C . ILE A 1 239 ? -23.480 9.007 -22.866 1.00 95.19 239 ILE A C 1
ATOM 1824 O O . ILE A 1 239 ? -24.702 9.081 -22.731 1.00 95.19 239 ILE A O 1
ATOM 1828 N N . LYS A 1 240 ? -22.688 8.536 -21.904 1.00 94.12 240 LYS A N 1
ATOM 1829 C CA . LYS A 1 240 ? -23.204 8.217 -20.574 1.00 94.12 240 LYS A CA 1
ATOM 1830 C C . LYS A 1 240 ? -23.572 9.513 -19.858 1.00 94.12 240 LYS A C 1
ATOM 1832 O O . LYS A 1 240 ? -22.716 10.368 -19.654 1.00 94.12 240 LYS A O 1
ATOM 1837 N N . THR A 1 241 ? -24.830 9.636 -19.456 1.00 93.75 241 THR A N 1
ATOM 1838 C CA . THR A 1 241 ? -25.324 10.737 -18.624 1.00 93.75 241 THR A CA 1
ATOM 1839 C C . THR A 1 241 ? -25.447 10.272 -17.181 1.00 93.75 241 THR A C 1
ATOM 1841 O O . THR A 1 241 ? -26.010 9.207 -16.925 1.00 93.75 241 THR A O 1
ATOM 1844 N N . VAL A 1 242 ? -24.947 11.066 -16.238 1.00 93.88 242 VAL A N 1
ATOM 1845 C CA . VAL A 1 242 ? -25.145 10.817 -14.805 1.00 93.88 242 VAL A CA 1
ATOM 1846 C C . VAL A 1 242 ? -26.473 11.459 -14.389 1.00 93.88 242 VAL A C 1
ATOM 1848 O O . VAL A 1 242 ? -26.671 12.635 -14.703 1.00 93.88 242 VAL A O 1
ATOM 1851 N N . PRO A 1 243 ? -27.391 10.727 -13.729 1.00 94.00 243 PRO A N 1
ATOM 1852 C CA . PRO A 1 243 ? -28.588 11.317 -13.143 1.00 94.00 243 PRO A CA 1
ATOM 1853 C C . PRO A 1 243 ? -28.204 12.420 -12.156 1.00 94.00 243 PRO A C 1
ATOM 1855 O O . PRO A 1 243 ? -27.420 12.190 -11.234 1.00 94.00 243 PRO A O 1
ATOM 1858 N N . SER A 1 244 ? -28.746 13.611 -12.371 1.00 95.44 244 SER A N 1
ATOM 1859 C CA . SER A 1 244 ? -28.478 14.788 -11.550 1.00 95.44 244 SER A CA 1
ATOM 1860 C C . SER A 1 244 ? -29.769 15.575 -11.411 1.00 95.44 244 SER A C 1
ATOM 1862 O O . SER A 1 244 ? -30.402 15.890 -12.419 1.00 95.44 244 SER A O 1
ATOM 1864 N N . ASP A 1 245 ? -30.146 15.873 -10.176 1.00 95.81 245 ASP A N 1
ATOM 1865 C CA . ASP A 1 245 ? -31.289 16.707 -9.834 1.00 95.81 245 ASP A CA 1
ATOM 1866 C C . ASP A 1 245 ? -30.793 17.964 -9.113 1.00 95.81 245 ASP A C 1
ATOM 1868 O O . ASP A 1 245 ? -30.090 17.883 -8.103 1.00 95.81 245 ASP A O 1
ATOM 1872 N N . GLU A 1 246 ? -31.121 19.126 -9.671 1.00 95.94 246 GLU A N 1
ATOM 1873 C CA . GLU A 1 246 ? -30.793 20.424 -9.091 1.00 95.94 246 GLU A CA 1
ATOM 1874 C C . GLU A 1 246 ? -31.876 20.807 -8.088 1.00 95.94 246 GLU A C 1
ATOM 1876 O O . GLU A 1 246 ? -33.026 21.072 -8.441 1.00 95.94 246 GLU A O 1
ATOM 1881 N N . GLN A 1 247 ? -31.497 20.859 -6.818 1.00 95.94 247 GLN A N 1
ATOM 1882 C CA . GLN A 1 247 ? -32.387 21.176 -5.713 1.00 95.94 247 GLN A CA 1
ATOM 1883 C C . GLN A 1 247 ? -31.923 22.439 -4.990 1.00 95.94 247 GLN A C 1
ATOM 1885 O O . GLN A 1 247 ? -30.817 22.946 -5.177 1.00 95.94 247 GLN A O 1
ATOM 1890 N N . THR A 1 248 ? -32.788 22.977 -4.136 1.00 95.62 248 THR A N 1
ATOM 1891 C CA . THR A 1 248 ? -32.434 24.057 -3.214 1.00 95.62 248 THR A CA 1
ATOM 1892 C C . THR A 1 248 ? -32.882 23.667 -1.817 1.00 95.62 248 THR A C 1
ATOM 1894 O O . THR A 1 248 ? -34.066 23.419 -1.595 1.00 95.62 248 THR A O 1
ATOM 1897 N N . VAL A 1 249 ? -31.941 23.637 -0.876 1.00 94.00 249 VAL A N 1
ATOM 1898 C CA . VAL A 1 249 ? -32.189 23.369 0.546 1.00 94.00 249 VAL A CA 1
ATOM 1899 C C . VAL A 1 249 ? -31.736 24.597 1.321 1.00 94.00 249 VAL A C 1
ATOM 1901 O O . VAL A 1 249 ? -30.586 24.997 1.199 1.00 94.00 249 VAL A O 1
ATOM 1904 N N . ASP A 1 250 ? -32.645 25.240 2.058 1.00 93.19 250 ASP A N 1
ATOM 1905 C CA . ASP A 1 250 ? -32.357 26.437 2.868 1.00 93.19 250 ASP A CA 1
ATOM 1906 C C . ASP A 1 250 ? -31.569 27.540 2.126 1.00 93.19 250 ASP A C 1
ATOM 1908 O O . ASP A 1 250 ? -30.658 28.162 2.664 1.00 93.19 250 ASP A O 1
ATOM 1912 N N . ALA A 1 251 ? -31.954 27.799 0.869 1.00 93.62 251 ALA A N 1
ATOM 1913 C CA . ALA A 1 251 ? -31.309 28.744 -0.056 1.00 93.62 251 ALA A CA 1
ATOM 1914 C C . ALA A 1 251 ? -29.892 28.360 -0.535 1.00 93.62 251 ALA A C 1
ATOM 1916 O O . ALA A 1 251 ? -29.243 29.154 -1.216 1.00 93.62 251 ALA A O 1
ATOM 1917 N N . THR A 1 252 ? -29.435 27.140 -0.258 1.00 94.75 252 THR A N 1
ATOM 1918 C CA . THR A 1 252 ? -28.215 26.560 -0.827 1.00 94.75 252 THR A CA 1
ATOM 1919 C C . THR A 1 252 ? -28.563 25.657 -2.016 1.00 94.75 252 THR A C 1
ATOM 1921 O O . THR A 1 252 ? -29.420 24.777 -1.877 1.00 94.75 252 THR A O 1
ATOM 1924 N N . PRO A 1 253 ? -27.938 25.849 -3.193 1.00 95.94 253 PRO A N 1
ATOM 1925 C CA . PRO A 1 253 ? -28.090 24.925 -4.311 1.00 95.94 253 PRO A CA 1
ATOM 1926 C C . PRO A 1 253 ? -27.447 23.575 -3.973 1.00 95.94 253 PRO A C 1
ATOM 1928 O O . PRO A 1 253 ? -26.333 23.521 -3.457 1.00 95.94 253 PRO A O 1
ATOM 1931 N N . VAL A 1 254 ? -28.152 22.487 -4.272 1.00 96.88 254 VAL A N 1
ATOM 1932 C CA . VAL A 1 254 ? -27.711 21.111 -4.026 1.00 96.88 254 VAL A CA 1
ATOM 1933 C C . VAL A 1 254 ? -27.810 20.327 -5.326 1.00 96.88 254 VAL A C 1
ATOM 1935 O O . VAL A 1 254 ? -28.852 20.340 -5.978 1.00 96.88 254 VAL A O 1
ATOM 1938 N N . LEU A 1 255 ? -26.738 19.624 -5.687 1.00 96.62 255 LEU A N 1
ATOM 1939 C CA . LEU A 1 255 ? -26.746 18.644 -6.770 1.00 96.62 255 LEU A CA 1
ATOM 1940 C C . LEU A 1 255 ? -26.937 17.255 -6.168 1.00 96.62 255 LEU A C 1
ATOM 1942 O O . LEU A 1 255 ? -26.077 16.767 -5.436 1.00 96.62 255 LEU A O 1
ATOM 1946 N N . TYR A 1 256 ? -28.079 16.635 -6.451 1.00 96.19 256 TYR A N 1
ATOM 1947 C CA . TYR A 1 256 ? -28.398 15.295 -5.979 1.00 96.19 256 TYR A CA 1
ATOM 1948 C C . TYR A 1 256 ? -28.224 14.266 -7.097 1.00 96.19 256 TYR A C 1
ATOM 1950 O O . TYR A 1 256 ? -28.766 14.420 -8.191 1.00 96.19 256 TYR A O 1
ATOM 1958 N N . HIS A 1 257 ? -27.497 13.189 -6.807 1.00 96.56 257 HIS A N 1
ATOM 1959 C CA . HIS A 1 257 ? -27.249 12.097 -7.745 1.00 96.56 257 HIS A CA 1
ATOM 1960 C C . HIS A 1 257 ? -27.826 10.794 -7.186 1.00 96.56 257 HIS A C 1
ATOM 1962 O O . HIS A 1 257 ? -27.235 10.183 -6.294 1.00 96.56 257 HIS A O 1
ATOM 1968 N N . ASP A 1 258 ? -28.977 10.361 -7.711 1.00 95.31 258 ASP A N 1
ATOM 1969 C CA . ASP A 1 258 ? -29.596 9.083 -7.335 1.00 95.31 258 ASP A CA 1
ATOM 1970 C C . ASP A 1 258 ? -28.840 7.916 -7.984 1.00 95.31 258 ASP A C 1
ATOM 1972 O O . ASP A 1 258 ? -29.116 7.490 -9.110 1.00 95.31 258 ASP A O 1
ATOM 1976 N N . LEU A 1 259 ? -27.808 7.451 -7.283 1.00 96.25 259 LEU A N 1
ATOM 1977 C CA . LEU A 1 259 ? -26.947 6.354 -7.696 1.00 96.25 259 LEU A CA 1
ATOM 1978 C C . LEU A 1 259 ? -26.944 5.260 -6.630 1.00 96.25 259 LEU A C 1
ATOM 1980 O O . LEU A 1 259 ? -26.987 5.515 -5.428 1.00 96.25 259 LEU A O 1
ATOM 1984 N N . PHE A 1 260 ? -26.812 4.010 -7.069 1.00 95.38 260 PHE A N 1
ATOM 1985 C CA . PHE A 1 260 ? -26.580 2.906 -6.147 1.00 95.38 260 PHE A CA 1
ATOM 1986 C C . PHE A 1 260 ? -25.169 3.006 -5.541 1.00 95.38 260 PHE A C 1
ATOM 1988 O O . PHE A 1 260 ? -24.176 2.710 -6.205 1.00 95.38 260 PHE A O 1
ATOM 1995 N N . THR A 1 261 ? -25.087 3.375 -4.264 1.00 94.56 261 THR A N 1
ATOM 1996 C CA . THR A 1 261 ? -23.827 3.594 -3.525 1.00 94.56 261 THR A CA 1
ATOM 1997 C C . THR A 1 261 ? -23.610 2.602 -2.378 1.00 94.56 261 THR A C 1
ATOM 1999 O O . THR A 1 261 ? -22.847 2.858 -1.453 1.00 94.56 261 THR A O 1
ATOM 2002 N N . ASN A 1 262 ? -24.288 1.449 -2.392 1.00 92.81 262 ASN A N 1
ATOM 2003 C CA . ASN A 1 262 ? -24.155 0.413 -1.355 1.00 92.81 262 ASN A CA 1
ATOM 2004 C C . ASN A 1 262 ? -24.436 0.907 0.090 1.00 92.81 262 ASN A C 1
ATOM 2006 O O . ASN A 1 262 ? -23.884 0.399 1.074 1.00 92.81 262 ASN A O 1
ATOM 2010 N N . GLY A 1 263 ? -25.323 1.899 0.225 1.00 93.12 263 GLY A N 1
ATOM 2011 C CA . GLY A 1 263 ? -25.684 2.503 1.511 1.00 93.12 263 GLY A CA 1
ATOM 2012 C C . GLY A 1 263 ? -24.664 3.515 2.041 1.00 93.12 263 GLY A C 1
ATOM 2013 O O . GLY A 1 263 ? -24.672 3.787 3.236 1.00 93.12 263 GLY A O 1
ATOM 2014 N N . ILE A 1 264 ? -23.790 4.041 1.178 1.00 95.75 264 ILE A N 1
ATOM 2015 C CA . ILE A 1 264 ? -22.806 5.078 1.508 1.00 95.75 264 ILE A CA 1
ATOM 2016 C C . ILE A 1 264 ? -23.268 6.410 0.918 1.00 95.75 264 ILE A C 1
ATOM 2018 O O . ILE A 1 264 ? -23.741 6.468 -0.217 1.00 95.75 264 ILE A O 1
ATOM 2022 N N . VAL A 1 265 ? -23.147 7.483 1.693 1.00 96.44 265 VAL A N 1
ATOM 2023 C CA . VAL A 1 265 ? -23.446 8.844 1.240 1.00 96.44 265 VAL A CA 1
ATOM 2024 C C . VAL A 1 265 ? -22.130 9.553 0.954 1.00 96.44 265 VAL A C 1
ATOM 2026 O O . VAL A 1 265 ? -21.261 9.606 1.821 1.00 96.44 265 VAL A O 1
ATOM 2029 N N . TYR A 1 266 ? -22.011 10.109 -0.248 1.00 96.00 266 TYR A N 1
ATOM 2030 C CA . TYR A 1 266 ? -20.908 10.980 -0.643 1.00 96.00 266 TYR A CA 1
ATOM 2031 C C . TYR A 1 266 ? -21.407 12.423 -0.609 1.00 96.00 266 TYR A C 1
ATOM 2033 O O . TYR A 1 266 ? -22.404 12.740 -1.258 1.00 96.00 266 TYR A O 1
ATOM 2041 N N . LEU A 1 267 ? -20.755 13.271 0.187 1.00 96.31 267 LEU A N 1
ATOM 2042 C CA . LEU A 1 267 ? -21.125 14.671 0.374 1.00 96.31 267 LEU A CA 1
ATOM 2043 C C . LEU A 1 267 ? -19.907 15.553 0.126 1.00 96.31 267 LEU A C 1
ATOM 2045 O O . LEU A 1 267 ? -18.959 15.526 0.908 1.00 96.31 267 LEU A O 1
ATOM 2049 N N . ASP A 1 268 ? -19.995 16.381 -0.908 1.00 96.44 268 ASP A N 1
ATOM 2050 C CA . ASP A 1 268 ? -19.017 17.422 -1.197 1.00 96.44 268 ASP A CA 1
ATOM 2051 C C . ASP A 1 268 ? -19.618 18.789 -0.854 1.00 96.44 268 ASP A C 1
ATOM 2053 O O . ASP A 1 268 ? -20.706 19.142 -1.314 1.00 96.44 268 ASP A O 1
ATOM 2057 N N . LEU A 1 269 ? -18.908 19.565 -0.033 1.00 95.50 269 LEU A N 1
ATOM 2058 C CA . LEU A 1 269 ? -19.260 20.949 0.285 1.00 95.50 269 LEU A CA 1
ATOM 2059 C C . LEU A 1 269 ? -18.299 21.877 -0.454 1.00 95.50 269 LEU A C 1
ATOM 2061 O O . LEU A 1 269 ? -17.100 21.883 -0.179 1.00 95.50 269 LEU A O 1
ATOM 2065 N N . VAL A 1 270 ? -18.832 22.650 -1.398 1.00 94.94 270 VAL A N 1
ATOM 2066 C CA . VAL A 1 270 ? -18.047 23.549 -2.250 1.00 94.94 270 VAL A CA 1
ATOM 2067 C C . VAL A 1 270 ? -18.264 24.988 -1.794 1.00 94.94 270 VAL A C 1
ATOM 2069 O O . VAL A 1 270 ? -19.396 25.471 -1.765 1.00 94.94 270 VAL A O 1
ATOM 2072 N N . PHE A 1 271 ? -17.171 25.660 -1.440 1.00 94.06 271 PHE A N 1
ATOM 2073 C CA . PHE A 1 271 ? -17.137 27.072 -1.058 1.00 94.06 271 PHE A CA 1
ATOM 2074 C C . PHE A 1 271 ? -16.380 27.878 -2.123 1.00 94.06 271 PHE A C 1
ATOM 2076 O O . PHE A 1 271 ? -15.516 27.321 -2.803 1.00 94.06 271 PHE A O 1
ATOM 2083 N N . ASP A 1 272 ? -16.723 29.160 -2.257 1.00 87.12 272 ASP A N 1
ATOM 2084 C CA . ASP A 1 272 ? -16.009 30.147 -3.088 1.00 87.12 272 ASP A CA 1
ATOM 2085 C C . ASP A 1 272 ? -14.753 30.680 -2.372 1.00 87.12 272 ASP A C 1
ATOM 2087 O O . ASP A 1 272 ? -14.822 30.871 -1.132 1.00 87.12 272 ASP A O 1
#

Radius of gyration: 27.81 Å; chains: 1; bounding box: 72×53×73 Å

Foldseek 3Di:
DPQDQDLLLVVLQQLLFCLQFVDCPRQVLVQLCVVVQADHKHWGWALLARHIDTDIDGHHGDQVCLVVSVVSNLVSLVCCLVPPGDPVSSVVSLVVVVCCLLQVPPDVDDSVVVLQSQLCSAVVVVGGSCSSNPVPVSSVSSVVQVVPRNSSSVCSVVPPNVDPPDDRDDDDDDPCVVVVVVVVVVVVVVVVVVPDDPVVVVVVVVVVVVVVCVVPDDDDPVRVVVDDDDDPVVDDPDDDDFDWDWDADPNDTDTDGPDPRSPDDDDDDDDD